Protein AF-A0A8T4Q886-F1 (afdb_monomer_lite)

Radius of gyration: 27.07 Å; chains: 1; bounding box: 82×41×67 Å

pLDDT: mean 80.17, std 23.32, range [31.34, 98.56]

Foldseek 3Di:
DDDDDDDDDDDDDDDDDDDDDDDDDDDDDDDDDDDDDDDDDDPPPPPDDPDPPPQPFQKAKAAEDPQQADADQKWKQWPVGIWGQDPRRITIDRHDQFFKTKMFIDHVVPFTLAIAIDAPPRPDHHYTHLLRRLLVLLCPDPQNDDRHRVSNVVLSVCLVVQPLNVVLSVLSRVDRSPHTVVVSVPDPSNVVSSVSSNVRSNVCVVVVVD

Sequence (210 aa):
MKKSHVILSILLIILISISACKTSNKDKDAAPSTVQSNPPENEDTTPEPIASEQVEDGICIGQVNKDEIAGDNLSVISFTGESPIDKDGRVLLNLSKEGAQLIFIMENGDKMIAPAISVPPCTKTMIFDAKSTAKALIFMSVGIMSVDPTEAGNRLDEMEELSCFPEFYTMVKDGLATASLNDLGPEPDYSDLFENCVMEMFGKLQSGEI

Secondary structure (DSSP, 8-state):
----------------------------------------------PPP-------TTEEEEEE-TTT---SSEEEEETTEEEE--TTSEEEEE--SSS-EEEEEEETTTEEEEEEEE-SS--SPEEESHHHHHHHHHHTSTTT--SSHHHHHHHHHHGGGSTTHHHHHHHHHHHHTTS-HHHHTT-HHHHHHHHHHHHHHHHHHHHT--

Structure (mmCIF, N/CA/C/O backbone):
data_AF-A0A8T4Q886-F1
#
_entry.id   AF-A0A8T4Q886-F1
#
loop_
_atom_site.group_PDB
_atom_site.id
_atom_site.type_symbol
_atom_site.label_atom_id
_atom_site.label_alt_id
_atom_site.label_comp_id
_atom_site.label_asym_id
_atom_site.label_entity_id
_atom_site.label_seq_id
_atom_site.pdbx_PDB_ins_code
_atom_site.Cartn_x
_atom_site.Cartn_y
_atom_site.Cartn_z
_atom_site.occupancy
_atom_site.B_iso_or_equiv
_atom_site.auth_seq_id
_atom_site.auth_comp_id
_atom_site.auth_asym_id
_atom_site.auth_atom_id
_atom_site.pdbx_PDB_model_num
ATOM 1 N N . MET A 1 1 ? -16.519 -14.820 -47.700 1.00 40.22 1 MET A N 1
ATOM 2 C CA . MET A 1 1 ? -15.591 -14.513 -48.814 1.00 40.22 1 MET A CA 1
ATOM 3 C C . MET A 1 1 ? -14.398 -13.761 -48.241 1.00 40.22 1 MET A C 1
ATOM 5 O O . MET A 1 1 ? -14.603 -12.776 -47.550 1.00 40.22 1 MET A O 1
ATOM 9 N N . LYS A 1 2 ? -13.185 -14.292 -48.441 1.00 41.16 2 LYS A N 1
ATOM 10 C CA . LYS A 1 2 ? -11.897 -13.776 -47.942 1.00 41.16 2 LYS A CA 1
ATOM 11 C C . LYS A 1 2 ? -11.362 -12.644 -48.834 1.00 41.16 2 LYS A C 1
ATOM 13 O O . LYS A 1 2 ? -11.360 -12.823 -50.046 1.00 41.16 2 LYS A O 1
ATOM 18 N N . LYS A 1 3 ? -10.822 -11.582 -48.226 1.00 40.44 3 LYS A N 1
ATOM 19 C CA . LYS A 1 3 ? -9.741 -10.678 -48.703 1.00 40.44 3 LYS A CA 1
ATOM 20 C C . LYS A 1 3 ? -9.182 -10.032 -47.419 1.00 40.44 3 LYS A C 1
ATOM 22 O O . LYS A 1 3 ? -9.969 -9.412 -46.724 1.00 40.44 3 LYS A O 1
ATOM 27 N N . SER A 1 4 ? -7.999 -10.285 -46.859 1.00 39.47 4 SER A N 1
ATOM 28 C CA . SER A 1 4 ? -6.616 -10.528 -47.299 1.00 39.47 4 SER A CA 1
ATOM 29 C C . SER A 1 4 ? -5.849 -9.294 -47.802 1.00 39.47 4 SER A C 1
ATOM 31 O O . SER A 1 4 ? -6.201 -8.734 -48.838 1.00 39.47 4 SER A O 1
ATOM 33 N N . HIS A 1 5 ? -4.761 -9.015 -47.060 1.00 41.28 5 HIS A N 1
ATOM 34 C CA . HIS A 1 5 ? -3.587 -8.156 -47.312 1.00 41.28 5 HIS A CA 1
ATOM 35 C C . HIS A 1 5 ? -3.780 -6.643 -47.049 1.00 41.28 5 HIS A C 1
ATOM 37 O O . HIS A 1 5 ? -4.837 -6.106 -47.334 1.00 41.28 5 HIS A O 1
ATOM 43 N N . VAL A 1 6 ? -2.837 -5.883 -46.471 1.00 39.84 6 VAL A N 1
ATOM 44 C CA . VAL A 1 6 ? -1.362 -5.924 -46.537 1.00 39.84 6 VAL A CA 1
ATOM 45 C C . VAL A 1 6 ? -0.757 -5.325 -45.248 1.00 39.84 6 VAL A C 1
ATOM 47 O O . VAL A 1 6 ? -1.224 -4.303 -44.757 1.00 39.84 6 VAL A O 1
ATOM 50 N N . ILE A 1 7 ? 0.306 -5.959 -44.745 1.00 46.69 7 ILE A N 1
ATOM 51 C CA . ILE A 1 7 ? 1.208 -5.497 -43.677 1.00 46.69 7 ILE A CA 1
ATOM 52 C C . ILE A 1 7 ? 2.223 -4.525 -44.292 1.00 46.69 7 ILE A C 1
ATOM 54 O O . ILE A 1 7 ? 2.827 -4.865 -45.309 1.00 46.69 7 ILE A O 1
ATOM 58 N N . LEU A 1 8 ? 2.457 -3.362 -43.677 1.00 36.94 8 LEU A N 1
ATOM 59 C CA . LEU A 1 8 ? 3.569 -2.480 -44.041 1.00 36.94 8 LEU A CA 1
ATOM 60 C C . LEU A 1 8 ? 4.415 -2.167 -42.802 1.00 36.94 8 LEU A C 1
ATOM 62 O O . LEU A 1 8 ? 4.097 -1.284 -42.012 1.00 36.94 8 LEU A O 1
ATOM 66 N N . SER A 1 9 ? 5.492 -2.934 -42.643 1.00 40.03 9 SER A N 1
ATOM 67 C CA . SER A 1 9 ?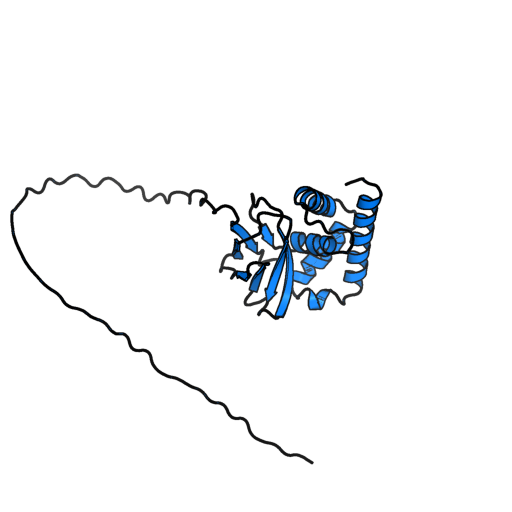 6.596 -2.653 -41.728 1.00 40.03 9 SER A CA 1
ATOM 68 C C . SER A 1 9 ? 7.472 -1.552 -42.324 1.00 40.03 9 SER A C 1
ATOM 70 O O . SER A 1 9 ? 7.964 -1.703 -43.441 1.00 40.03 9 SER A O 1
ATOM 72 N N . ILE A 1 10 ? 7.710 -0.473 -41.579 1.00 43.34 10 ILE A N 1
ATOM 73 C CA . ILE A 1 10 ? 8.757 0.502 -41.902 1.00 43.34 10 ILE A CA 1
ATOM 74 C C . ILE A 1 10 ? 9.736 0.525 -40.731 1.00 43.34 10 ILE A C 1
ATOM 76 O O . ILE A 1 10 ? 9.465 1.068 -39.666 1.00 43.34 10 ILE A O 1
ATOM 80 N N . LEU A 1 11 ? 10.866 -0.136 -40.964 1.00 31.34 11 LEU A N 1
ATOM 81 C CA . LEU A 1 11 ? 12.072 -0.130 -40.151 1.00 31.34 11 LEU A CA 1
ATOM 82 C C . LEU A 1 11 ? 12.888 1.107 -40.562 1.00 31.34 11 LEU A C 1
ATOM 84 O O . LEU A 1 11 ? 13.260 1.216 -41.731 1.00 31.34 11 LEU A O 1
ATOM 88 N N . LEU A 1 12 ? 13.169 2.032 -39.640 1.00 35.06 12 LEU A N 1
ATOM 89 C CA . LEU A 1 12 ? 14.065 3.164 -39.896 1.00 35.06 12 LEU A CA 1
ATOM 90 C C . LEU A 1 12 ? 15.299 3.054 -38.989 1.00 35.06 12 LEU A C 1
ATOM 92 O O . LEU A 1 12 ? 15.225 3.267 -37.784 1.00 35.06 12 LEU A O 1
ATOM 96 N N . ILE A 1 13 ? 16.430 2.691 -39.596 1.00 41.16 13 ILE A N 1
ATOM 97 C CA . ILE A 1 13 ? 17.772 2.666 -39.001 1.00 41.16 13 ILE A CA 1
ATOM 98 C C . ILE A 1 13 ? 18.531 3.866 -39.565 1.00 41.16 13 ILE A C 1
ATOM 100 O O . ILE A 1 13 ? 18.784 3.868 -40.767 1.00 41.16 13 ILE A O 1
ATOM 104 N N . ILE A 1 14 ? 18.952 4.836 -38.739 1.00 38.72 14 ILE A N 1
ATOM 105 C CA . ILE A 1 14 ? 20.009 5.797 -39.116 1.00 38.72 14 ILE A CA 1
ATOM 106 C C . ILE A 1 14 ? 20.939 6.101 -37.923 1.00 38.72 14 ILE A C 1
ATOM 108 O O . ILE A 1 14 ? 20.635 6.894 -37.042 1.00 38.72 14 ILE A O 1
ATOM 112 N N . LEU A 1 15 ? 22.069 5.388 -37.951 1.00 37.34 15 LEU A N 1
ATOM 113 C CA . LEU A 1 15 ? 23.477 5.776 -37.753 1.00 37.34 15 LEU A CA 1
ATOM 114 C C . LEU A 1 15 ? 23.885 6.909 -36.784 1.00 37.34 15 LEU A C 1
ATOM 116 O O . LEU A 1 15 ? 23.629 8.093 -36.976 1.00 37.34 15 LEU A O 1
ATOM 120 N N . ILE A 1 16 ? 24.721 6.469 -35.841 1.00 42.62 16 ILE A N 1
ATOM 121 C CA . ILE A 1 16 ? 25.608 7.183 -34.917 1.00 42.62 16 ILE A CA 1
ATOM 122 C C . ILE A 1 16 ? 26.639 8.041 -35.678 1.00 42.62 16 ILE A C 1
ATOM 124 O O . ILE A 1 16 ? 27.241 7.580 -36.646 1.00 42.62 16 ILE A O 1
ATOM 128 N N . SER A 1 17 ? 26.927 9.250 -35.185 1.00 41.53 17 SER A N 1
ATOM 129 C CA . SER A 1 17 ? 28.152 9.996 -35.513 1.00 41.53 17 SER A CA 1
ATOM 130 C C . SER A 1 17 ? 28.814 10.491 -34.228 1.00 41.53 17 SER A C 1
ATOM 132 O O . SER A 1 17 ? 28.274 11.332 -33.516 1.00 41.53 17 SER A O 1
ATOM 134 N N . ILE A 1 18 ? 29.986 9.929 -33.930 1.00 44.41 18 ILE A N 1
ATOM 135 C CA . ILE A 1 18 ? 30.865 10.314 -32.825 1.00 44.41 18 ILE A CA 1
ATOM 136 C C . ILE A 1 18 ? 31.799 11.400 -33.369 1.00 44.41 18 ILE A C 1
ATOM 138 O O . ILE A 1 18 ? 32.653 11.107 -34.205 1.00 44.41 18 ILE A O 1
ATOM 142 N N . SER A 1 19 ? 31.663 12.643 -32.909 1.00 42.19 19 SER A N 1
ATOM 143 C CA . SER A 1 19 ? 32.660 13.689 -33.170 1.00 42.19 19 SER A CA 1
ATOM 144 C C . SER A 1 19 ? 33.646 13.753 -32.010 1.00 42.19 19 SER A C 1
ATOM 146 O O . SER A 1 19 ? 33.395 14.381 -30.986 1.00 42.19 19 SER A O 1
ATOM 148 N N . ALA A 1 20 ? 34.797 13.109 -32.195 1.00 36.22 20 ALA A N 1
ATOM 149 C CA . ALA A 1 20 ? 35.998 13.385 -31.423 1.00 36.22 20 ALA A CA 1
ATOM 150 C C . ALA A 1 20 ? 36.619 14.696 -31.928 1.00 36.22 20 ALA A C 1
ATOM 152 O O . ALA A 1 20 ? 36.991 14.790 -33.097 1.00 36.22 20 ALA A O 1
ATOM 153 N N . CYS A 1 21 ? 36.769 15.689 -31.051 1.00 36.62 21 CYS A N 1
ATOM 154 C CA . CYS A 1 21 ? 37.599 16.861 -31.314 1.00 36.62 21 CYS A CA 1
ATOM 155 C C . CYS A 1 21 ? 38.792 16.832 -30.353 1.00 36.62 21 CYS A C 1
ATOM 157 O O . CYS A 1 21 ? 38.635 16.908 -29.136 1.00 36.62 21 CYS A O 1
ATOM 159 N N . LYS A 1 22 ? 39.987 16.655 -30.922 1.00 35.19 22 LYS A N 1
ATOM 160 C CA . LYS A 1 22 ? 41.280 16.585 -30.239 1.00 35.19 22 LYS A CA 1
ATOM 161 C C . LYS A 1 22 ? 42.195 17.642 -30.854 1.00 35.19 22 LYS A C 1
ATOM 163 O O . LYS A 1 22 ? 42.619 17.474 -31.989 1.00 35.19 22 LYS A O 1
ATOM 168 N N . THR A 1 23 ? 42.542 18.667 -30.085 1.00 37.59 23 THR A N 1
ATOM 169 C CA . THR A 1 23 ? 43.653 19.617 -30.318 1.00 37.59 23 THR A CA 1
ATOM 170 C C . THR A 1 23 ? 44.038 20.150 -28.933 1.00 37.59 23 THR A C 1
ATOM 172 O O . THR A 1 23 ? 43.223 20.802 -28.296 1.00 37.59 23 THR A O 1
ATOM 175 N N . SER A 1 24 ? 45.093 19.674 -28.265 1.00 33.88 24 SER A N 1
ATOM 176 C CA . SER A 1 24 ? 46.523 19.972 -28.461 1.00 33.88 24 SER A CA 1
ATOM 177 C C . SER A 1 24 ? 46.838 21.467 -28.562 1.00 33.88 24 SER A C 1
ATOM 179 O O . SER A 1 24 ? 46.590 22.072 -29.597 1.00 33.88 24 SER A O 1
ATOM 181 N N . ASN A 1 25 ? 47.449 22.016 -27.507 1.00 39.06 25 ASN A N 1
ATOM 182 C CA . ASN A 1 25 ? 48.524 22.997 -27.627 1.00 39.06 25 ASN A CA 1
ATOM 183 C C . ASN A 1 25 ? 49.469 22.917 -26.418 1.00 39.06 25 ASN A C 1
ATOM 185 O O . ASN A 1 25 ? 49.039 22.763 -25.277 1.00 39.06 25 ASN A O 1
ATOM 189 N N . LYS A 1 26 ? 50.766 22.944 -26.735 1.00 39.34 26 LYS A N 1
ATOM 190 C CA . LYS A 1 26 ? 51.926 23.036 -25.839 1.00 39.34 26 LYS A CA 1
ATOM 191 C C . LYS A 1 26 ? 52.166 24.498 -25.454 1.00 39.34 26 LYS A C 1
ATOM 193 O O . LYS A 1 26 ? 51.874 25.359 -26.269 1.00 39.34 26 LYS A O 1
ATOM 198 N N . ASP A 1 27 ? 52.759 24.721 -24.281 1.00 40.34 27 ASP A N 1
ATOM 199 C CA . ASP A 1 27 ? 54.003 25.494 -24.040 1.00 40.34 27 ASP A CA 1
ATOM 200 C C . ASP A 1 27 ? 54.239 25.529 -22.510 1.00 40.34 27 ASP A C 1
ATOM 202 O O . ASP A 1 27 ? 53.325 25.827 -21.750 1.00 40.34 27 ASP A O 1
ATOM 206 N N . LYS A 1 28 ? 55.268 24.852 -21.972 1.00 39.94 28 LYS A N 1
ATOM 207 C CA . LYS A 1 28 ? 56.657 25.305 -21.726 1.00 39.94 28 LYS A CA 1
ATOM 208 C C . LYS A 1 28 ? 56.763 26.540 -20.816 1.00 39.94 28 LYS A C 1
ATOM 210 O O . LYS A 1 28 ? 56.503 27.640 -21.272 1.00 39.94 28 LYS A O 1
ATOM 215 N N . ASP A 1 29 ? 57.215 26.346 -19.572 1.00 41.19 29 ASP A N 1
ATOM 216 C CA . ASP A 1 29 ? 58.500 26.875 -19.073 1.00 41.19 29 ASP A CA 1
ATOM 217 C C . ASP A 1 29 ? 58.827 26.393 -17.642 1.00 41.19 29 ASP A C 1
ATOM 219 O O . ASP A 1 29 ? 57.979 25.871 -16.924 1.00 41.19 29 ASP A O 1
ATOM 223 N N . ALA A 1 30 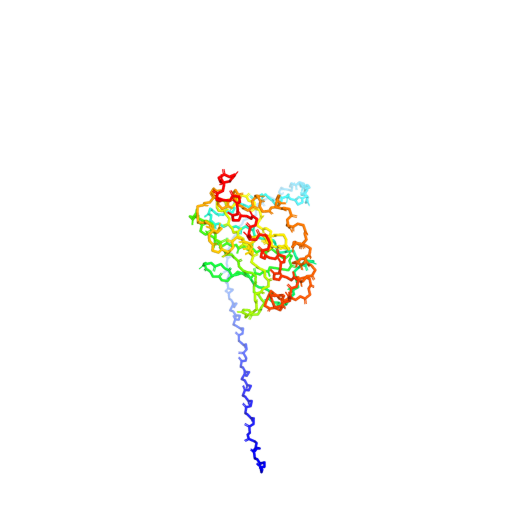? 60.116 26.445 -17.301 1.00 36.94 30 ALA A N 1
ATOM 224 C CA . ALA A 1 30 ? 60.820 25.572 -16.362 1.00 36.94 30 ALA A CA 1
ATOM 225 C C . ALA A 1 30 ? 61.131 26.181 -14.979 1.00 36.94 30 ALA A C 1
ATOM 227 O O . ALA A 1 30 ? 61.390 27.374 -14.880 1.00 36.94 30 ALA A O 1
ATOM 228 N N . ALA A 1 31 ? 61.272 25.322 -13.957 1.00 42.28 31 ALA A N 1
ATOM 229 C CA . ALA A 1 31 ? 62.330 25.372 -12.929 1.00 42.28 31 ALA A CA 1
ATOM 230 C C . ALA A 1 31 ? 62.325 24.069 -12.087 1.00 42.28 31 ALA A C 1
ATOM 232 O O . ALA A 1 31 ? 61.248 23.531 -11.824 1.00 42.28 31 ALA A O 1
ATOM 233 N N . PRO A 1 32 ? 63.485 23.535 -11.648 1.00 44.00 32 PRO A N 1
ATOM 234 C CA . PRO A 1 32 ? 63.543 22.320 -10.843 1.00 44.00 32 PRO A CA 1
ATOM 235 C C . PRO A 1 32 ? 63.342 22.670 -9.364 1.00 44.00 32 PRO A C 1
ATOM 237 O O . PRO A 1 32 ? 64.134 23.414 -8.789 1.00 44.00 32 PRO A O 1
ATOM 240 N N . SER A 1 33 ? 62.304 22.124 -8.732 1.00 38.34 33 SER A N 1
ATOM 241 C CA . SER A 1 33 ? 62.175 22.127 -7.273 1.00 38.34 33 SER A CA 1
ATOM 242 C C . SER A 1 33 ? 62.289 20.707 -6.738 1.00 38.34 33 SER A C 1
ATOM 244 O O . SER A 1 33 ? 61.591 19.790 -7.159 1.00 38.34 33 SER A O 1
ATOM 246 N N . THR A 1 34 ? 63.259 20.577 -5.846 1.00 38.38 34 THR A N 1
ATOM 247 C CA . THR A 1 34 ? 63.578 19.494 -4.918 1.00 38.38 34 THR A CA 1
ATOM 248 C C . THR A 1 34 ? 62.441 18.513 -4.623 1.00 38.38 34 THR A C 1
ATOM 250 O O . THR A 1 34 ? 61.426 18.872 -4.030 1.00 38.38 34 THR A O 1
ATOM 253 N N . VAL A 1 35 ? 62.674 17.244 -4.967 1.00 40.62 35 VAL A N 1
ATOM 254 C CA . VAL A 1 35 ? 61.895 16.095 -4.495 1.00 40.62 35 VAL A CA 1
ATOM 255 C C . VAL A 1 35 ? 62.194 15.897 -3.011 1.00 40.62 35 VAL A C 1
ATOM 257 O O . VAL A 1 35 ? 63.291 15.474 -2.650 1.00 40.62 35 VAL A O 1
ATOM 260 N N . GLN A 1 36 ? 61.220 16.199 -2.158 1.00 40.16 36 GLN A N 1
ATOM 261 C CA . GLN A 1 36 ? 61.194 15.746 -0.773 1.00 40.16 36 GLN A CA 1
ATOM 262 C C . GLN A 1 36 ? 60.114 14.666 -0.681 1.00 40.16 36 GLN A C 1
ATOM 264 O O . GLN A 1 36 ? 58.920 14.943 -0.749 1.00 40.16 36 GLN A O 1
ATOM 269 N N . SER A 1 37 ? 60.556 13.411 -0.648 1.00 38.31 37 SER A N 1
ATOM 270 C CA . SER A 1 37 ? 59.710 12.226 -0.535 1.00 38.31 37 SER A CA 1
ATOM 271 C C . SER A 1 37 ? 59.132 12.131 0.877 1.00 38.31 37 SER A C 1
ATOM 273 O O . SER A 1 37 ? 59.869 11.815 1.814 1.00 38.31 37 SER A O 1
ATOM 275 N N . ASN A 1 38 ? 57.830 12.374 1.028 1.00 45.16 38 ASN A N 1
ATOM 276 C CA . ASN A 1 38 ? 57.094 11.923 2.208 1.00 45.16 38 ASN A CA 1
ATOM 277 C C . ASN A 1 38 ? 56.758 10.421 2.058 1.00 45.16 38 ASN A C 1
ATOM 279 O O . ASN A 1 38 ? 56.522 9.974 0.931 1.00 45.16 38 ASN A O 1
ATOM 283 N N . PRO A 1 39 ? 56.766 9.624 3.144 1.00 47.56 39 PRO A N 1
ATOM 284 C CA . PRO A 1 39 ? 56.392 8.207 3.104 1.00 47.56 39 PRO A CA 1
ATOM 285 C C . PRO A 1 39 ? 54.899 8.038 2.767 1.00 47.56 39 PRO A C 1
ATOM 287 O O . PRO A 1 39 ? 54.129 8.960 3.036 1.00 47.56 39 PRO A O 1
ATOM 290 N N . PRO A 1 40 ? 54.467 6.886 2.217 1.00 44.19 40 PRO A N 1
ATOM 291 C CA . PRO A 1 40 ? 53.064 6.661 1.897 1.00 44.19 40 PRO A CA 1
ATOM 292 C C . PRO A 1 40 ? 52.261 6.548 3.197 1.00 44.19 40 PRO A C 1
ATOM 294 O O . PRO A 1 40 ? 52.477 5.643 4.004 1.00 44.19 40 PRO A O 1
ATOM 297 N N . GLU A 1 41 ? 51.359 7.499 3.405 1.00 45.47 41 GLU A N 1
ATOM 298 C CA . GLU A 1 41 ? 50.301 7.398 4.399 1.00 45.47 41 GLU A CA 1
ATOM 299 C C . GLU A 1 41 ? 49.347 6.298 3.918 1.00 45.47 41 GLU A C 1
ATOM 301 O O . GLU A 1 41 ? 48.883 6.323 2.778 1.00 45.47 41 GLU A O 1
ATOM 306 N N . ASN A 1 42 ? 49.162 5.262 4.739 1.00 46.00 42 ASN A N 1
ATOM 307 C CA . ASN A 1 42 ? 48.216 4.185 4.468 1.00 46.00 42 ASN A CA 1
ATOM 308 C C . ASN A 1 42 ? 46.821 4.801 4.308 1.00 46.00 42 ASN A C 1
ATOM 310 O O . ASN A 1 42 ? 46.216 5.196 5.304 1.00 46.00 42 ASN A O 1
ATOM 314 N N . GLU A 1 43 ? 46.313 4.856 3.077 1.00 47.78 43 GLU A N 1
ATOM 315 C CA . GLU A 1 43 ? 44.890 5.054 2.828 1.00 47.78 43 GLU A CA 1
ATOM 316 C C . GLU A 1 43 ? 44.155 3.819 3.354 1.00 47.78 43 GLU A C 1
ATOM 318 O O . GLU A 1 43 ? 44.094 2.764 2.716 1.00 47.78 43 GLU A O 1
ATOM 323 N N . ASP A 1 44 ? 43.645 3.952 4.575 1.00 45.44 44 ASP A N 1
ATOM 324 C CA . ASP A 1 44 ? 42.601 3.098 5.114 1.00 45.44 44 ASP A CA 1
ATOM 325 C C . ASP A 1 44 ? 41.377 3.238 4.202 1.00 45.44 44 ASP A C 1
ATOM 327 O O . ASP A 1 44 ? 40.571 4.156 4.316 1.00 45.44 44 ASP A O 1
ATOM 331 N N . THR A 1 45 ? 41.281 2.334 3.231 1.00 49.84 45 THR A N 1
ATOM 332 C CA . THR A 1 45 ? 40.163 2.204 2.291 1.00 49.84 45 THR A CA 1
ATOM 333 C C . THR A 1 45 ? 38.996 1.465 2.942 1.00 49.84 45 THR A C 1
ATOM 335 O O . THR A 1 45 ? 38.337 0.635 2.315 1.00 49.84 45 THR A O 1
ATOM 338 N N . THR A 1 46 ? 38.721 1.765 4.211 1.00 49.75 46 THR A N 1
ATOM 339 C CA . THR A 1 46 ? 37.438 1.433 4.817 1.00 49.75 46 THR A CA 1
ATOM 340 C C . THR A 1 46 ? 36.389 2.323 4.142 1.00 49.75 46 THR A C 1
ATOM 342 O O . THR A 1 46 ? 36.473 3.544 4.272 1.00 49.75 46 THR A O 1
ATOM 345 N N . PRO A 1 47 ? 35.422 1.767 3.386 1.00 40.47 47 PRO A N 1
ATOM 346 C CA . PRO A 1 47 ? 34.356 2.570 2.808 1.00 40.47 47 PRO A CA 1
ATOM 347 C C . PRO A 1 47 ? 33.615 3.248 3.956 1.00 40.47 47 PRO A C 1
ATOM 349 O O . PRO A 1 47 ? 33.099 2.561 4.843 1.00 40.47 47 PRO A O 1
ATOM 352 N N . GLU A 1 48 ? 33.581 4.580 3.960 1.00 45.16 48 GLU A N 1
ATOM 353 C CA . GLU A 1 48 ? 32.691 5.300 4.861 1.00 45.16 48 GLU A CA 1
ATOM 354 C C . GLU A 1 48 ? 31.267 4.759 4.652 1.00 45.16 48 GLU A C 1
ATOM 356 O O . GLU A 1 48 ? 30.827 4.603 3.504 1.00 45.16 48 GLU A O 1
ATOM 361 N N . PRO A 1 49 ? 30.531 4.437 5.731 1.00 44.84 49 PRO A N 1
ATOM 362 C CA . PRO A 1 49 ? 29.108 4.173 5.619 1.00 44.84 49 PRO A CA 1
ATOM 363 C C . PRO A 1 49 ? 28.491 5.395 4.950 1.00 44.84 49 PRO A C 1
ATOM 365 O O . PRO A 1 49 ? 28.732 6.509 5.411 1.00 44.84 49 PRO A O 1
ATOM 368 N N . ILE A 1 50 ? 27.735 5.190 3.869 1.00 50.59 50 ILE A N 1
ATOM 369 C CA . ILE A 1 50 ? 27.011 6.260 3.180 1.00 50.59 50 ILE A CA 1
ATOM 370 C C . ILE A 1 50 ? 26.231 7.019 4.254 1.00 50.59 50 ILE A C 1
ATOM 372 O O . ILE A 1 50 ? 25.274 6.494 4.832 1.00 50.59 50 ILE A O 1
ATOM 376 N N . ALA A 1 51 ? 26.716 8.217 4.583 1.00 43.88 51 ALA A N 1
ATOM 377 C CA . ALA A 1 51 ? 26.051 9.124 5.492 1.00 43.88 51 ALA A CA 1
ATOM 378 C C . ALA A 1 51 ? 24.634 9.318 4.963 1.00 43.88 51 ALA A C 1
ATOM 380 O O . ALA A 1 51 ? 24.462 9.454 3.752 1.00 43.88 51 ALA A O 1
ATOM 381 N N . SER A 1 52 ? 23.641 9.291 5.855 1.00 47.69 52 SER A N 1
ATOM 382 C CA . SER A 1 52 ? 22.243 9.556 5.518 1.00 47.69 52 SER A CA 1
ATOM 383 C C . SER A 1 52 ? 22.175 10.759 4.579 1.00 47.69 52 SER A C 1
ATOM 385 O O . SER A 1 52 ? 22.422 11.890 5.014 1.00 47.69 52 SER A O 1
ATOM 387 N N . GLU A 1 53 ? 21.931 10.503 3.292 1.00 50.34 53 GLU A N 1
ATOM 388 C CA . GLU A 1 53 ? 21.817 11.552 2.291 1.00 50.34 53 GLU A CA 1
ATOM 389 C C . GLU A 1 53 ? 20.773 12.537 2.806 1.00 50.34 53 GLU A C 1
ATOM 391 O O . GLU A 1 53 ? 19.713 12.132 3.290 1.00 50.34 53 GLU A O 1
ATOM 396 N N . GLN A 1 54 ? 21.103 13.827 2.788 1.00 42.94 54 GLN A N 1
ATOM 397 C CA . GLN A 1 54 ? 20.134 14.870 3.081 1.00 42.94 54 GLN A CA 1
ATOM 398 C C . GLN A 1 54 ? 19.111 14.851 1.955 1.00 42.94 54 GLN A C 1
ATOM 400 O O . GLN A 1 54 ? 19.276 15.499 0.927 1.00 42.94 54 GLN A O 1
ATOM 405 N N . VAL A 1 55 ? 18.094 14.019 2.135 1.00 58.16 55 VAL A N 1
ATOM 406 C CA . VAL A 1 55 ? 16.935 13.964 1.269 1.00 58.16 55 VAL A CA 1
ATOM 407 C C . VAL A 1 55 ? 16.292 15.348 1.350 1.00 58.16 55 VAL A C 1
ATOM 409 O O . VAL A 1 55 ? 15.909 15.788 2.436 1.00 58.16 55 VAL A O 1
ATOM 412 N N . GLU A 1 56 ? 16.278 16.076 0.230 1.00 64.81 56 GLU A N 1
ATOM 413 C CA . GLU A 1 56 ? 15.652 17.396 0.162 1.00 64.81 56 GLU A CA 1
ATOM 414 C C . GLU A 1 56 ? 14.214 17.316 0.686 1.00 64.81 56 GLU A C 1
ATOM 416 O O . GLU A 1 56 ? 13.497 16.347 0.436 1.00 64.81 56 GLU A O 1
ATOM 421 N N . ASP A 1 57 ? 13.784 18.336 1.427 1.00 68.06 57 ASP A N 1
ATOM 422 C CA . ASP A 1 57 ? 12.443 18.381 2.002 1.00 68.06 57 ASP A CA 1
ATOM 423 C C . ASP A 1 57 ? 11.376 18.236 0.897 1.00 68.06 57 ASP A C 1
ATOM 425 O O . ASP A 1 57 ? 11.304 19.069 -0.012 1.00 68.06 57 ASP A O 1
ATOM 429 N N . GLY A 1 58 ? 10.537 17.197 0.984 1.00 71.81 58 GLY A N 1
ATOM 430 C CA . GLY A 1 58 ? 9.562 16.801 -0.048 1.00 71.81 58 GLY A CA 1
ATOM 431 C C . GLY A 1 58 ? 9.978 15.601 -0.910 1.00 71.81 58 GLY A C 1
ATOM 432 O O . GLY A 1 58 ? 9.153 15.077 -1.658 1.00 71.81 58 GLY A O 1
ATOM 433 N N . ILE A 1 59 ? 11.218 15.123 -0.785 1.00 86.44 59 ILE A N 1
ATOM 434 C CA . ILE A 1 59 ? 11.652 13.861 -1.384 1.00 86.44 59 ILE A CA 1
ATOM 435 C C . ILE A 1 59 ? 11.436 12.716 -0.385 1.00 86.44 59 ILE A C 1
ATOM 437 O O . ILE A 1 59 ? 11.796 12.787 0.787 1.00 86.44 59 ILE A O 1
ATOM 441 N N . CYS A 1 60 ? 10.835 11.638 -0.870 1.00 91.19 60 CYS A N 1
ATOM 442 C CA . CYS A 1 60 ? 10.654 10.374 -0.177 1.00 91.19 60 CYS A CA 1
ATOM 443 C C . CYS A 1 60 ? 11.516 9.300 -0.828 1.00 91.19 60 CYS A C 1
ATOM 445 O O . CYS A 1 60 ? 11.565 9.188 -2.055 1.00 91.19 60 CYS A O 1
ATOM 447 N N . ILE A 1 61 ? 12.105 8.438 -0.004 1.00 94.19 61 ILE A N 1
ATOM 448 C CA . ILE A 1 61 ? 12.671 7.176 -0.479 1.00 94.19 61 ILE A CA 1
ATOM 449 C C . ILE A 1 61 ? 11.584 6.113 -0.363 1.00 94.19 61 ILE A C 1
ATOM 451 O O . ILE A 1 61 ? 11.054 5.884 0.723 1.00 94.19 61 ILE A O 1
ATOM 455 N N . GLY A 1 62 ? 11.268 5.457 -1.471 1.00 95.81 62 GLY A N 1
ATOM 456 C CA . GLY A 1 62 ? 10.431 4.268 -1.498 1.00 95.81 62 GLY A CA 1
ATOM 457 C C . GLY A 1 62 ? 11.254 2.995 -1.684 1.00 95.81 62 GLY A C 1
ATOM 458 O O . GLY A 1 62 ? 12.338 3.028 -2.270 1.00 95.81 62 GLY A O 1
ATOM 459 N N . GLN A 1 63 ? 10.723 1.875 -1.208 1.00 97.56 63 GLN A N 1
ATOM 460 C CA . GLN A 1 63 ? 11.273 0.538 -1.396 1.00 97.56 63 GLN A CA 1
ATOM 461 C C . GLN A 1 63 ? 10.152 -0.414 -1.801 1.00 97.56 63 GLN A C 1
ATOM 463 O O . GLN A 1 63 ? 9.222 -0.656 -1.036 1.00 97.56 63 GLN A O 1
ATOM 468 N N . VAL A 1 64 ? 10.267 -0.977 -2.995 1.00 97.38 64 VAL A N 1
ATOM 469 C CA . VAL A 1 64 ? 9.371 -2.006 -3.517 1.00 97.38 64 VAL A CA 1
ATOM 470 C C . VAL A 1 64 ? 9.866 -3.371 -3.069 1.00 97.38 64 VAL A C 1
ATOM 472 O O . VAL A 1 64 ? 11.035 -3.714 -3.280 1.00 97.38 64 VAL A O 1
ATOM 475 N N . ASN A 1 65 ? 8.983 -4.144 -2.443 1.00 96.75 65 ASN A N 1
ATOM 476 C CA . ASN A 1 65 ? 9.246 -5.525 -2.080 1.00 96.75 65 ASN A CA 1
ATOM 477 C C . ASN A 1 65 ? 8.972 -6.439 -3.282 1.00 96.75 65 ASN A C 1
ATOM 479 O O . ASN A 1 65 ? 7.847 -6.879 -3.509 1.00 96.75 65 ASN A O 1
ATOM 483 N N . LYS A 1 66 ? 10.024 -6.722 -4.055 1.00 91.88 66 LYS A N 1
ATOM 484 C CA . LYS A 1 66 ? 9.946 -7.548 -5.272 1.00 91.88 66 LYS A CA 1
ATOM 485 C C . LYS A 1 66 ? 9.648 -9.029 -5.005 1.00 91.88 66 LYS A C 1
ATOM 487 O O . LYS A 1 66 ? 9.350 -9.746 -5.952 1.00 91.88 66 LYS A O 1
ATOM 492 N N . ASP A 1 67 ? 9.715 -9.478 -3.751 1.00 93.50 67 ASP A N 1
ATOM 493 C CA . ASP A 1 67 ? 9.327 -10.844 -3.377 1.00 93.50 67 ASP A CA 1
ATOM 494 C C . ASP A 1 67 ? 7.808 -10.973 -3.169 1.00 93.50 67 ASP A C 1
ATOM 496 O O . ASP A 1 67 ? 7.269 -12.075 -3.236 1.00 93.50 67 ASP A O 1
ATOM 500 N N . GLU A 1 68 ? 7.112 -9.860 -2.912 1.00 95.56 68 GLU A N 1
ATOM 501 C CA . GLU A 1 68 ? 5.654 -9.830 -2.725 1.00 95.56 68 GLU A CA 1
ATOM 502 C C . GLU A 1 68 ? 4.905 -9.224 -3.914 1.00 95.56 68 GLU A C 1
ATOM 504 O O . GLU A 1 68 ? 3.701 -9.420 -4.035 1.00 95.56 68 GLU A O 1
ATOM 509 N N . ILE A 1 69 ? 5.599 -8.483 -4.777 1.00 94.56 69 ILE A N 1
ATOM 510 C CA . ILE A 1 69 ? 5.002 -7.763 -5.898 1.00 94.56 69 ILE A CA 1
ATOM 511 C C . ILE A 1 69 ? 5.569 -8.302 -7.208 1.00 94.56 69 ILE A C 1
ATOM 513 O O . ILE A 1 69 ? 6.734 -8.066 -7.537 1.00 94.56 69 ILE A O 1
ATOM 517 N N . ALA A 1 70 ? 4.724 -9.002 -7.963 1.00 90.38 70 ALA A N 1
ATOM 518 C CA . ALA A 1 70 ? 5.038 -9.466 -9.304 1.00 90.38 70 ALA A CA 1
ATOM 519 C C . ALA A 1 70 ? 4.945 -8.344 -10.349 1.00 90.38 70 ALA A C 1
ATOM 521 O O . ALA A 1 70 ? 4.325 -7.300 -10.140 1.00 90.38 70 ALA A O 1
ATOM 522 N N . GLY A 1 71 ? 5.545 -8.604 -11.508 1.00 89.94 71 GLY A N 1
ATOM 523 C CA . GLY A 1 71 ? 5.419 -7.779 -12.704 1.00 89.94 71 GLY A CA 1
ATOM 524 C C . GLY A 1 71 ? 6.758 -7.332 -13.276 1.00 89.94 71 GLY A C 1
ATOM 525 O O . GLY A 1 71 ? 7.788 -7.304 -12.598 1.00 89.94 71 GLY A O 1
ATOM 526 N N . ASP A 1 72 ? 6.722 -6.974 -14.552 1.00 89.94 72 ASP A N 1
ATOM 527 C CA . ASP A 1 72 ? 7.873 -6.503 -15.315 1.00 89.94 72 ASP A CA 1
ATOM 528 C C . ASP A 1 72 ? 7.759 -4.999 -15.592 1.00 89.94 72 ASP A C 1
ATOM 530 O O . ASP A 1 72 ? 6.668 -4.450 -15.711 1.00 89.94 72 ASP A O 1
ATOM 534 N N . ASN A 1 73 ? 8.897 -4.311 -15.740 1.00 91.75 73 ASN A N 1
ATOM 535 C CA . ASN A 1 73 ? 8.944 -2.872 -16.052 1.00 91.75 73 ASN A CA 1
ATOM 536 C C . ASN A 1 73 ? 8.052 -2.018 -15.131 1.00 91.75 73 ASN A C 1
ATOM 538 O O . ASN A 1 73 ? 7.309 -1.149 -15.592 1.00 91.75 73 ASN A O 1
ATOM 542 N N . LEU A 1 74 ? 8.115 -2.296 -13.829 1.00 95.00 74 LEU A N 1
ATOM 543 C CA . LEU A 1 74 ? 7.345 -1.569 -12.831 1.00 95.00 74 LEU A CA 1
ATOM 544 C C . LEU A 1 74 ? 7.802 -0.107 -12.740 1.00 95.00 74 LEU A C 1
ATOM 546 O O . LEU A 1 74 ? 9.003 0.189 -12.740 1.00 95.00 74 LEU A O 1
ATOM 550 N N . SER A 1 75 ? 6.843 0.795 -12.558 1.00 96.38 75 SER A N 1
ATOM 551 C CA . SER A 1 75 ? 7.092 2.189 -12.198 1.00 96.38 75 SER A CA 1
ATOM 552 C C . SER A 1 75 ? 6.149 2.657 -11.099 1.00 96.38 75 SER A C 1
ATOM 554 O O . SER A 1 75 ? 5.086 2.076 -10.877 1.00 96.38 75 SER A O 1
ATOM 556 N N . VAL A 1 76 ? 6.561 3.696 -10.373 1.00 96.88 76 VAL A N 1
ATOM 557 C CA . VAL A 1 76 ? 5.726 4.327 -9.353 1.00 96.88 76 VAL A CA 1
ATOM 558 C C . VAL A 1 76 ? 5.129 5.608 -9.908 1.00 96.88 76 VAL A C 1
ATOM 560 O O . VAL A 1 76 ? 5.856 6.500 -10.334 1.00 96.88 76 VAL A O 1
ATOM 563 N N . ILE A 1 77 ? 3.808 5.724 -9.866 1.00 95.44 77 ILE A N 1
ATOM 564 C CA . ILE A 1 77 ? 3.060 6.912 -10.255 1.00 95.44 77 ILE A CA 1
ATOM 565 C C . ILE A 1 77 ? 2.615 7.656 -9.000 1.00 95.44 77 ILE A C 1
ATOM 567 O O . ILE A 1 77 ? 1.919 7.108 -8.142 1.00 95.44 77 ILE A O 1
ATOM 571 N N . SER A 1 78 ? 2.986 8.929 -8.923 1.00 92.56 78 SER A N 1
ATOM 572 C CA . SER A 1 78 ? 2.463 9.890 -7.956 1.00 92.56 78 SER A CA 1
ATOM 573 C C . SER A 1 78 ? 1.768 11.043 -8.684 1.00 92.56 78 SER A C 1
ATOM 575 O O . SER A 1 78 ? 1.798 11.157 -9.911 1.00 92.56 78 SER A O 1
ATOM 577 N N . PHE A 1 79 ? 1.179 11.960 -7.917 1.00 86.38 79 PHE A N 1
ATOM 578 C CA . PHE A 1 79 ? 0.652 13.217 -8.455 1.00 86.38 79 PHE A CA 1
ATOM 579 C C . PHE A 1 79 ? 1.705 14.033 -9.238 1.00 86.38 79 PHE A C 1
ATOM 581 O O . PHE A 1 79 ? 1.346 14.748 -10.173 1.00 86.38 79 PHE A O 1
ATOM 588 N N . THR A 1 80 ? 2.992 13.943 -8.884 1.00 87.94 80 THR A N 1
ATOM 589 C CA . THR A 1 80 ? 4.050 14.728 -9.542 1.00 87.94 80 THR A CA 1
ATOM 590 C C . THR A 1 80 ? 4.580 14.081 -10.819 1.00 87.94 80 THR A C 1
ATOM 592 O O . THR A 1 80 ? 5.348 14.718 -11.538 1.00 87.94 80 THR A O 1
ATOM 595 N N . GLY A 1 81 ? 4.212 12.828 -11.095 1.00 90.94 81 GLY A N 1
ATOM 596 C CA . GLY A 1 81 ? 4.629 12.097 -12.285 1.00 90.94 81 GLY A CA 1
ATOM 597 C C . GLY A 1 81 ? 5.066 10.664 -11.998 1.00 90.94 81 GLY A C 1
ATOM 598 O O . GLY A 1 81 ? 4.770 10.090 -10.951 1.00 90.94 81 GLY A O 1
ATOM 599 N N . GLU A 1 82 ? 5.765 10.095 -12.973 1.00 94.44 82 GLU A N 1
ATOM 600 C CA . GLU A 1 82 ? 6.286 8.734 -12.937 1.00 94.44 82 GLU A CA 1
ATOM 601 C C . GLU A 1 82 ? 7.735 8.712 -12.441 1.00 94.44 82 GLU A C 1
ATOM 603 O O . GLU A 1 82 ? 8.586 9.455 -12.938 1.00 94.44 82 GLU A O 1
ATOM 608 N N . SER A 1 83 ? 8.015 7.823 -11.491 1.00 95.00 83 SER A N 1
ATOM 609 C CA . SER A 1 83 ? 9.346 7.544 -10.967 1.00 95.00 83 SER A CA 1
ATOM 610 C C . SER A 1 83 ? 9.747 6.098 -11.285 1.00 95.00 83 SER A C 1
ATOM 612 O O . SER A 1 83 ? 9.028 5.164 -10.913 1.00 95.00 83 SER A O 1
ATOM 614 N N . PRO A 1 84 ? 10.902 5.875 -11.936 1.00 94.44 84 PRO A N 1
ATOM 615 C CA . PRO A 1 84 ? 11.391 4.531 -12.217 1.00 94.44 84 PRO A CA 1
ATOM 616 C C . PRO A 1 84 ? 11.846 3.826 -10.933 1.00 94.44 84 PRO A C 1
ATOM 618 O O . PRO A 1 84 ? 12.396 4.456 -10.027 1.00 94.44 84 PRO A O 1
ATOM 621 N N . ILE A 1 85 ? 11.662 2.506 -10.887 1.00 95.62 85 ILE A N 1
ATOM 622 C CA . ILE A 1 85 ? 12.157 1.645 -9.809 1.00 95.62 85 ILE A CA 1
ATOM 623 C C . ILE A 1 85 ? 13.521 1.087 -10.220 1.00 95.62 85 ILE A C 1
ATOM 625 O O . ILE A 1 85 ? 13.682 0.559 -11.322 1.00 95.62 85 ILE A O 1
ATOM 629 N N . ASP A 1 86 ? 14.516 1.187 -9.343 1.00 94.44 86 ASP A N 1
ATOM 630 C CA . ASP A 1 86 ? 15.847 0.666 -9.638 1.00 94.44 86 ASP A CA 1
ATOM 631 C C . ASP A 1 86 ? 15.941 -0.870 -9.501 1.00 94.44 86 ASP A C 1
ATOM 633 O O . ASP A 1 86 ? 14.989 -1.590 -9.160 1.00 94.44 86 ASP A O 1
ATOM 637 N N . LYS A 1 87 ? 17.132 -1.412 -9.783 1.00 91.69 87 LYS A N 1
ATOM 638 C CA . LYS A 1 87 ? 17.383 -2.858 -9.711 1.00 91.69 87 LYS A CA 1
ATOM 639 C C . LYS A 1 87 ? 17.147 -3.442 -8.312 1.00 91.69 87 LYS A C 1
ATOM 641 O O . LYS A 1 87 ? 16.677 -4.573 -8.221 1.00 91.69 87 LYS A O 1
ATOM 646 N N . ASP A 1 88 ? 17.380 -2.663 -7.260 1.00 92.88 88 ASP A N 1
ATOM 647 C CA . ASP A 1 88 ? 17.244 -3.069 -5.860 1.00 92.88 88 ASP A CA 1
ATOM 648 C C . ASP A 1 88 ? 15.837 -2.764 -5.310 1.00 92.88 88 ASP A C 1
ATOM 650 O O . ASP A 1 88 ? 15.550 -3.015 -4.143 1.00 92.88 88 ASP A O 1
ATOM 654 N N . GLY A 1 89 ? 14.935 -2.245 -6.152 1.00 94.94 89 GLY A N 1
ATOM 655 C CA . GLY A 1 89 ? 13.566 -1.904 -5.773 1.00 94.94 89 GLY A CA 1
ATOM 656 C C . GLY A 1 89 ? 13.427 -0.528 -5.132 1.00 94.94 89 GLY A C 1
ATOM 657 O O . GLY A 1 89 ? 12.341 -0.194 -4.667 1.00 94.94 89 GLY A O 1
ATOM 658 N N . ARG A 1 90 ? 14.483 0.285 -5.100 1.00 96.75 90 ARG A N 1
ATOM 659 C CA . ARG A 1 90 ? 14.411 1.636 -4.543 1.00 96.75 90 ARG A CA 1
ATOM 660 C C . ARG A 1 90 ? 13.817 2.597 -5.564 1.00 96.75 90 ARG A C 1
ATOM 662 O O . ARG A 1 90 ? 13.997 2.445 -6.773 1.00 96.75 90 ARG A O 1
ATOM 669 N N . VAL A 1 91 ? 13.136 3.618 -5.062 1.00 96.00 91 VAL A N 1
ATOM 670 C CA . VAL A 1 91 ? 12.548 4.689 -5.870 1.00 96.00 91 VAL A CA 1
ATOM 671 C C . VAL A 1 91 ? 12.675 6.026 -5.143 1.00 96.00 91 VAL A C 1
ATOM 673 O O . VAL A 1 91 ? 12.536 6.094 -3.922 1.00 96.00 91 VAL A O 1
ATOM 676 N N . LEU A 1 92 ? 12.942 7.097 -5.891 1.00 94.62 92 LEU A N 1
ATOM 677 C CA . LEU A 1 92 ? 12.871 8.467 -5.384 1.00 94.62 92 LEU A CA 1
ATOM 678 C C . LEU A 1 92 ? 11.542 9.085 -5.801 1.00 94.62 92 LEU A C 1
ATOM 680 O O . LEU A 1 92 ? 11.182 9.093 -6.980 1.00 94.62 92 LEU A O 1
ATOM 684 N N . LEU A 1 93 ? 10.809 9.596 -4.821 1.00 93.50 93 LEU A N 1
ATOM 685 C CA . LEU A 1 93 ? 9.470 10.130 -5.007 1.00 93.50 93 LEU A CA 1
ATOM 686 C C . LEU A 1 93 ? 9.457 11.590 -4.585 1.00 93.50 93 LEU A C 1
ATOM 688 O O . LEU A 1 93 ? 9.857 11.914 -3.472 1.00 93.50 93 LEU A O 1
ATOM 692 N N . ASN A 1 94 ? 8.980 12.462 -5.463 1.00 90.25 94 ASN A N 1
ATOM 693 C CA . ASN A 1 94 ? 8.677 13.840 -5.107 1.00 90.25 94 ASN A CA 1
ATOM 694 C C . ASN A 1 94 ? 7.210 13.891 -4.683 1.00 90.25 94 ASN A C 1
ATOM 696 O O . ASN A 1 94 ? 6.328 13.658 -5.504 1.00 90.25 94 ASN A O 1
ATOM 700 N N . LEU A 1 95 ? 6.946 14.091 -3.396 1.00 90.25 95 LEU A N 1
ATOM 701 C CA . LEU A 1 95 ? 5.595 14.017 -2.844 1.00 90.25 95 LEU A CA 1
ATOM 702 C C . LEU A 1 95 ? 5.171 15.369 -2.270 1.00 90.25 95 LEU A C 1
ATOM 704 O O . LEU A 1 95 ? 5.988 16.234 -1.947 1.00 90.25 95 LEU A O 1
ATOM 708 N N . SER A 1 96 ? 3.860 15.557 -2.149 1.00 87.75 96 SER A N 1
ATOM 709 C CA . SER A 1 96 ? 3.302 16.723 -1.478 1.00 87.75 96 SER A CA 1
ATOM 710 C C . SER A 1 96 ? 3.744 16.749 -0.021 1.00 87.75 96 SER A C 1
ATOM 712 O O . SER A 1 96 ? 3.766 15.736 0.676 1.00 87.75 96 SER A O 1
ATOM 714 N N . LYS A 1 97 ? 4.037 17.958 0.447 1.00 87.88 97 LYS A N 1
ATOM 715 C CA . LYS A 1 97 ? 4.233 18.255 1.871 1.00 87.88 97 LYS A CA 1
ATOM 716 C C . LYS A 1 97 ? 2.903 18.471 2.587 1.00 87.88 97 LYS A C 1
ATOM 718 O O . LYS A 1 97 ? 2.845 18.480 3.812 1.00 87.88 97 LYS A O 1
ATOM 723 N N . GLU A 1 98 ? 1.846 18.668 1.809 1.00 86.19 98 GLU A N 1
ATOM 724 C CA . GLU A 1 98 ? 0.511 19.007 2.261 1.00 86.19 98 GLU A CA 1
ATOM 725 C C . GLU A 1 98 ? -0.410 17.827 1.957 1.00 86.19 98 GLU A C 1
ATOM 727 O O . GLU A 1 98 ? -0.785 17.583 0.808 1.00 86.19 98 GLU A O 1
ATOM 732 N N . GLY A 1 99 ? -0.736 17.088 3.012 1.00 92.12 99 GLY A N 1
ATOM 733 C CA . GLY A 1 99 ? -1.742 16.039 2.999 1.00 92.12 99 GLY A CA 1
ATOM 734 C C . GLY A 1 99 ? -1.285 14.659 2.534 1.00 92.12 99 GLY A C 1
ATOM 735 O O . GLY A 1 99 ? -0.273 14.496 1.852 1.00 92.12 99 GLY A O 1
ATOM 736 N N . ALA A 1 100 ? -2.052 13.647 2.936 1.00 95.31 100 ALA A N 1
ATOM 737 C CA . ALA A 1 100 ? -1.829 12.276 2.499 1.00 95.31 100 ALA A CA 1
ATOM 738 C C . ALA A 1 100 ? -2.115 12.115 0.998 1.00 95.31 100 ALA A C 1
ATOM 740 O O . ALA A 1 100 ? -3.009 12.763 0.447 1.00 95.31 100 ALA A O 1
ATOM 741 N N . GLN A 1 101 ? -1.362 11.241 0.330 1.00 94.62 101 GLN A N 1
ATOM 742 C CA . GLN A 1 101 ? -1.487 11.016 -1.109 1.00 94.62 101 GLN A CA 1
ATOM 743 C C . GLN A 1 101 ? -1.505 9.535 -1.446 1.00 94.62 101 GLN A C 1
ATOM 745 O O . GLN A 1 101 ? -0.832 8.724 -0.816 1.00 94.62 101 GLN A O 1
ATOM 750 N N . LEU A 1 102 ? -2.255 9.212 -2.491 1.00 95.31 102 LEU A N 1
ATOM 751 C CA . LEU A 1 102 ? -2.281 7.890 -3.083 1.00 95.31 102 LEU A CA 1
ATOM 752 C C . LEU A 1 102 ? -1.173 7.773 -4.129 1.00 95.31 102 LEU A C 1
ATOM 754 O O . LEU A 1 102 ? -1.024 8.640 -4.992 1.00 95.31 102 LEU A O 1
ATOM 758 N N . ILE A 1 103 ? -0.413 6.692 -4.030 1.00 96.44 103 ILE A N 1
ATOM 759 C CA . ILE A 1 103 ? 0.722 6.365 -4.884 1.00 96.44 103 ILE A CA 1
ATOM 760 C C . ILE A 1 103 ? 0.467 4.982 -5.472 1.00 96.44 103 ILE A C 1
ATOM 762 O O . ILE A 1 103 ? -0.013 4.102 -4.764 1.00 96.44 103 ILE A O 1
ATOM 766 N N . PHE A 1 104 ? 0.789 4.774 -6.745 1.00 96.56 104 PHE A N 1
ATOM 767 C CA . PHE A 1 104 ? 0.524 3.509 -7.429 1.00 96.56 104 PHE A CA 1
ATOM 768 C C . PHE A 1 104 ? 1.794 2.908 -8.002 1.00 96.56 104 PHE A C 1
ATOM 770 O O . PHE A 1 104 ? 2.594 3.617 -8.599 1.00 96.56 104 PHE A O 1
ATOM 777 N N . ILE A 1 105 ? 1.940 1.596 -7.901 1.00 97.19 105 ILE A N 1
ATOM 778 C CA . ILE A 1 105 ? 2.832 0.812 -8.743 1.00 97.19 105 ILE A CA 1
ATOM 779 C C . ILE A 1 105 ? 2.042 0.373 -9.965 1.00 97.19 105 ILE A C 1
ATOM 781 O O . ILE A 1 105 ? 0.993 -0.265 -9.837 1.00 97.19 105 ILE A O 1
ATOM 785 N N . MET A 1 106 ? 2.570 0.705 -11.135 1.00 96.00 106 MET A N 1
ATOM 786 C CA . MET A 1 106 ? 2.024 0.317 -12.425 1.00 96.00 106 MET A CA 1
ATOM 787 C C . MET A 1 106 ? 2.993 -0.630 -13.133 1.00 96.00 106 MET A C 1
ATOM 789 O O . MET A 1 106 ? 4.203 -0.418 -13.108 1.00 96.00 106 MET A O 1
ATOM 793 N N . GLU A 1 107 ? 2.464 -1.649 -13.801 1.00 94.00 107 GLU A N 1
ATOM 794 C CA . GLU A 1 107 ? 3.197 -2.455 -14.779 1.00 94.00 107 GLU A CA 1
ATOM 795 C C . GLU A 1 107 ? 2.925 -1.874 -16.168 1.00 94.00 107 GLU A C 1
ATOM 797 O O . GLU A 1 107 ? 1.767 -1.661 -16.525 1.00 94.00 107 GLU A O 1
ATOM 802 N N . ASN A 1 108 ? 3.985 -1.596 -16.938 1.00 91.56 108 ASN A N 1
ATOM 803 C CA . ASN A 1 108 ? 3.920 -1.092 -18.321 1.00 91.56 108 ASN A CA 1
ATOM 804 C C . ASN A 1 108 ? 3.003 0.143 -18.539 1.00 91.56 108 ASN A C 1
ATOM 806 O O . ASN A 1 108 ? 2.636 0.455 -19.672 1.00 91.56 108 ASN A O 1
ATOM 810 N N . GLY A 1 109 ? 2.654 0.863 -17.466 1.00 88.75 109 GLY A N 1
ATOM 811 C CA . GLY A 1 109 ? 1.793 2.048 -17.475 1.00 88.75 109 GLY A CA 1
ATOM 812 C C . GLY A 1 109 ? 0.284 1.786 -17.586 1.00 88.75 109 GLY A C 1
ATOM 813 O O . GLY A 1 109 ? -0.481 2.749 -17.579 1.00 88.75 109 GLY A O 1
ATOM 814 N N . ASP A 1 110 ? -0.169 0.533 -17.679 1.00 88.00 110 ASP A N 1
ATOM 815 C CA . ASP A 1 110 ? -1.578 0.198 -17.933 1.00 88.00 110 ASP A CA 1
ATOM 816 C C . ASP A 1 110 ? -2.231 -0.656 -16.841 1.00 88.00 110 ASP A C 1
ATOM 818 O O . ASP A 1 110 ? -3.438 -0.533 -16.616 1.00 88.00 110 ASP A O 1
ATOM 822 N N . LYS A 1 111 ? -1.457 -1.471 -16.124 1.00 91.75 111 LYS A N 1
ATOM 823 C CA . LYS A 1 111 ? -1.977 -2.332 -15.056 1.00 91.75 111 LYS A CA 1
ATOM 824 C C . LYS A 1 111 ? -1.583 -1.821 -13.686 1.00 91.75 111 LYS A C 1
ATOM 826 O O . LYS A 1 111 ? -0.403 -1.599 -13.423 1.00 91.75 111 LYS A O 1
ATOM 831 N N . MET A 1 112 ? -2.563 -1.695 -12.797 1.00 93.50 112 MET A N 1
ATOM 832 C CA . MET A 1 112 ? -2.297 -1.355 -11.407 1.00 93.50 112 MET A CA 1
ATOM 833 C C . MET A 1 112 ? -1.859 -2.608 -10.659 1.00 93.50 112 MET A C 1
ATOM 835 O O . MET A 1 112 ? -2.608 -3.577 -10.539 1.00 93.50 112 MET A O 1
ATOM 839 N N . ILE A 1 113 ? -0.640 -2.567 -10.141 1.00 95.62 113 ILE A N 1
ATOM 840 C CA . ILE A 1 113 ? -0.069 -3.664 -9.374 1.00 95.62 113 ILE A CA 1
ATOM 841 C C . ILE A 1 113 ? -0.316 -3.453 -7.885 1.00 95.62 113 ILE A C 1
ATOM 843 O O . ILE A 1 113 ? -0.850 -4.339 -7.239 1.00 95.62 113 ILE A O 1
ATOM 847 N N . ALA A 1 114 ? 0.022 -2.285 -7.337 1.00 95.94 114 ALA A N 1
ATOM 848 C CA . ALA A 1 114 ? -0.072 -2.050 -5.896 1.00 95.94 114 ALA A CA 1
ATOM 849 C C . ALA A 1 114 ? -0.243 -0.558 -5.565 1.00 95.94 114 ALA A C 1
ATOM 851 O O . ALA A 1 114 ? 0.614 0.238 -5.942 1.00 95.94 114 ALA A O 1
ATOM 852 N N . PRO A 1 115 ? -1.304 -0.130 -4.864 1.00 96.88 115 PRO A N 1
ATOM 853 C CA . PRO A 1 115 ? -1.376 1.185 -4.251 1.00 96.88 115 PRO A CA 1
ATOM 854 C C . PRO A 1 115 ? -0.626 1.242 -2.911 1.00 96.88 115 PRO A C 1
ATOM 856 O O . PRO A 1 115 ? -0.464 0.250 -2.208 1.00 96.88 115 PRO A O 1
ATOM 859 N N . ALA A 1 116 ? -0.229 2.444 -2.515 1.00 97.31 116 ALA A N 1
ATOM 860 C CA . ALA A 1 116 ? 0.227 2.780 -1.173 1.00 97.31 116 ALA A CA 1
ATOM 861 C C . ALA A 1 116 ? -0.228 4.201 -0.821 1.00 97.31 116 ALA A C 1
ATOM 863 O O . ALA A 1 116 ? -0.497 5.015 -1.708 1.00 97.31 116 ALA A O 1
ATOM 864 N N . ILE A 1 117 ? -0.290 4.515 0.473 1.00 96.81 117 ILE A N 1
ATOM 865 C CA . ILE A 1 117 ? -0.582 5.871 0.948 1.00 96.81 117 ILE A CA 1
ATOM 866 C C . ILE A 1 117 ? 0.693 6.488 1.509 1.00 96.81 117 ILE A C 1
ATOM 868 O O . ILE A 1 117 ? 1.283 5.961 2.452 1.00 96.81 117 ILE A O 1
ATOM 872 N N . SER A 1 118 ? 1.100 7.625 0.955 1.00 95.19 118 SER A N 1
ATOM 873 C CA . SER A 1 118 ? 2.127 8.464 1.559 1.00 95.19 118 SER A CA 1
ATOM 874 C C . SER A 1 118 ? 1.490 9.431 2.547 1.00 95.19 118 SER A C 1
ATOM 876 O O . SER A 1 118 ? 0.548 10.138 2.187 1.00 95.19 118 SER A O 1
ATOM 878 N N . VAL A 1 119 ? 2.043 9.525 3.752 1.00 94.44 119 VAL A N 1
ATOM 879 C CA . VAL A 1 119 ? 1.626 10.496 4.770 1.00 94.44 119 VAL A CA 1
ATOM 880 C C . VAL A 1 119 ? 2.807 11.426 5.064 1.00 94.44 119 VAL A C 1
ATOM 882 O O . VAL A 1 119 ? 3.855 10.940 5.496 1.00 94.44 119 VAL A O 1
ATOM 885 N N . PRO A 1 120 ? 2.697 12.744 4.813 1.00 91.81 120 PRO A N 1
ATOM 886 C CA . PRO A 1 120 ? 3.763 13.678 5.147 1.00 91.81 120 PRO A CA 1
ATOM 887 C C . PRO A 1 120 ? 3.820 13.948 6.666 1.00 91.81 120 PRO A C 1
ATOM 889 O O . PRO A 1 120 ? 2.789 13.914 7.335 1.00 91.81 120 PRO A O 1
ATOM 892 N N . PRO A 1 121 ? 4.999 14.284 7.224 1.00 88.69 121 PRO A N 1
ATOM 893 C CA . PRO A 1 121 ? 6.293 14.322 6.556 1.00 88.69 121 PRO A CA 1
ATOM 894 C C . PRO A 1 121 ? 6.856 12.917 6.322 1.00 88.69 121 PRO A C 1
ATOM 896 O O . PRO A 1 121 ? 6.723 12.010 7.145 1.00 88.69 121 PRO A O 1
ATOM 899 N N . CYS A 1 122 ? 7.571 12.769 5.212 1.00 85.44 122 CYS A N 1
ATOM 900 C CA . CYS A 1 122 ? 8.198 11.515 4.830 1.00 85.44 122 CYS A CA 1
ATOM 901 C C . CYS A 1 122 ? 9.464 11.243 5.643 1.00 85.44 122 CYS A C 1
ATOM 903 O O . CYS A 1 122 ? 10.584 11.504 5.217 1.00 85.44 122 CYS A O 1
ATOM 905 N N . THR A 1 123 ? 9.275 10.766 6.867 1.00 83.69 123 THR A N 1
ATOM 906 C CA . THR A 1 123 ? 10.368 10.553 7.830 1.00 83.69 123 THR A CA 1
ATOM 907 C C . THR A 1 123 ? 10.984 9.161 7.746 1.00 83.69 123 THR A C 1
ATOM 909 O O . THR A 1 123 ? 12.025 8.907 8.350 1.00 83.69 123 THR A O 1
ATOM 912 N N . LYS A 1 124 ? 10.342 8.246 7.017 1.00 86.56 124 LYS A N 1
ATOM 913 C CA . LYS A 1 124 ? 10.742 6.845 6.877 1.00 86.56 124 LYS A CA 1
ATOM 914 C C . LYS A 1 124 ? 10.666 6.428 5.417 1.00 86.56 124 LYS A C 1
ATOM 916 O O . LYS A 1 124 ? 9.929 7.023 4.634 1.00 86.56 124 LYS A O 1
ATOM 921 N N . THR A 1 125 ? 11.403 5.374 5.076 1.00 92.31 125 THR A N 1
ATOM 922 C CA . THR A 1 125 ? 11.260 4.718 3.777 1.00 92.31 125 THR A CA 1
ATOM 923 C C . THR A 1 125 ? 9.829 4.221 3.613 1.00 92.31 125 THR A C 1
ATOM 925 O O . THR A 1 125 ? 9.320 3.495 4.468 1.00 92.31 125 THR A O 1
ATOM 928 N N . MET A 1 126 ? 9.191 4.609 2.515 1.00 94.19 126 MET A N 1
ATOM 929 C CA . MET A 1 126 ? 7.868 4.120 2.163 1.00 94.19 126 MET A CA 1
ATOM 930 C C . MET A 1 126 ? 8.002 2.719 1.579 1.00 94.19 126 MET A C 1
ATOM 932 O O . MET A 1 126 ? 8.686 2.528 0.576 1.00 94.19 126 MET A O 1
ATOM 936 N N . ILE A 1 127 ? 7.386 1.735 2.220 1.00 95.94 127 ILE A N 1
ATOM 937 C CA . ILE A 1 127 ? 7.424 0.354 1.745 1.00 95.94 127 ILE A CA 1
ATOM 938 C C . ILE A 1 127 ? 6.224 0.123 0.835 1.00 95.94 127 ILE A C 1
ATOM 940 O O . ILE A 1 127 ? 5.104 0.482 1.194 1.00 95.94 127 ILE A O 1
ATOM 944 N N . PHE A 1 128 ? 6.475 -0.466 -0.329 1.00 97.38 128 PHE A N 1
ATOM 945 C CA . PHE A 1 128 ? 5.443 -1.001 -1.202 1.00 97.38 128 PHE A CA 1
ATOM 946 C C . PHE A 1 128 ? 5.493 -2.523 -1.129 1.00 97.38 128 PHE A C 1
ATOM 948 O O . PHE A 1 128 ? 6.408 -3.149 -1.667 1.00 97.38 128 PHE A O 1
ATOM 955 N N . ASP A 1 129 ? 4.526 -3.097 -0.431 1.00 97.38 129 ASP A N 1
ATOM 956 C CA . ASP A 1 129 ? 4.372 -4.529 -0.214 1.00 97.38 129 ASP A CA 1
ATOM 957 C C . ASP A 1 129 ? 2.879 -4.893 -0.118 1.00 97.38 129 ASP A C 1
ATOM 959 O O . ASP A 1 129 ? 1.993 -4.054 -0.337 1.00 97.38 129 ASP A O 1
ATOM 963 N N . ALA A 1 130 ? 2.567 -6.148 0.202 1.00 97.81 130 ALA A N 1
ATOM 964 C CA . ALA A 1 130 ? 1.180 -6.575 0.324 1.00 97.81 130 ALA A CA 1
ATOM 965 C C . ALA A 1 130 ? 0.437 -5.883 1.474 1.00 97.81 130 ALA A C 1
ATOM 967 O O . ALA A 1 130 ? -0.761 -5.620 1.374 1.00 97.81 130 ALA A O 1
ATOM 968 N N . LYS A 1 131 ? 1.138 -5.528 2.555 1.00 98.19 131 LYS A N 1
ATOM 969 C CA . LYS A 1 131 ? 0.538 -4.868 3.716 1.00 98.19 131 LYS A CA 1
ATOM 970 C C . LYS A 1 131 ? 0.189 -3.416 3.398 1.00 98.19 131 LYS A C 1
ATOM 972 O O . LYS A 1 131 ? -0.928 -2.988 3.687 1.00 98.19 131 LYS A O 1
ATOM 977 N N . SER A 1 132 ? 1.105 -2.654 2.799 1.00 97.94 132 SER A N 1
ATOM 978 C CA . SER A 1 132 ? 0.831 -1.280 2.361 1.00 97.94 132 SER A CA 1
ATOM 979 C C . SER A 1 132 ? -0.312 -1.246 1.349 1.00 97.94 132 SER A C 1
ATOM 981 O O . SER A 1 132 ? -1.159 -0.357 1.416 1.00 97.94 132 SER A O 1
ATOM 983 N N . THR A 1 133 ? -0.362 -2.250 0.469 1.00 98.19 133 THR A N 1
ATOM 984 C CA . THR A 1 133 ? -1.418 -2.420 -0.531 1.00 98.19 133 THR A CA 1
ATOM 985 C C . THR A 1 133 ? -2.772 -2.683 0.110 1.00 98.19 133 THR A C 1
ATOM 987 O O . THR A 1 133 ? -3.719 -1.949 -0.165 1.00 98.19 133 THR A O 1
ATOM 990 N N . ALA A 1 134 ? -2.869 -3.664 1.011 1.00 98.25 134 ALA A N 1
ATOM 991 C CA . ALA A 1 134 ? -4.107 -3.973 1.723 1.00 98.25 134 ALA A CA 1
ATOM 992 C C . ALA A 1 134 ? -4.658 -2.740 2.461 1.00 98.25 134 ALA A C 1
ATOM 994 O O . ALA A 1 134 ? -5.831 -2.394 2.317 1.00 98.25 134 ALA A O 1
ATOM 995 N N . LYS A 1 135 ? -3.797 -2.006 3.176 1.00 98.56 135 LYS A N 1
ATOM 996 C CA . LYS A 1 135 ? -4.197 -0.760 3.846 1.00 98.56 135 LYS A CA 1
ATOM 997 C C . LYS A 1 135 ? -4.680 0.299 2.862 1.00 98.56 135 LYS A C 1
ATOM 999 O O . LYS A 1 135 ? -5.731 0.898 3.071 1.00 98.56 135 LYS A O 1
ATOM 1004 N N . ALA A 1 136 ? -3.946 0.524 1.774 1.00 98.19 136 ALA A N 1
ATOM 1005 C CA . ALA A 1 136 ? -4.321 1.521 0.780 1.00 98.19 136 ALA A CA 1
ATOM 1006 C C . ALA A 1 136 ? -5.668 1.202 0.116 1.00 98.19 136 ALA A C 1
ATOM 1008 O O . ALA A 1 136 ? -6.478 2.108 -0.066 1.00 98.19 136 ALA A O 1
ATOM 1009 N N . LEU A 1 137 ? -5.948 -0.072 -0.169 1.00 97.62 137 LEU A N 1
ATOM 1010 C CA . LEU A 1 137 ? -7.232 -0.511 -0.718 1.00 97.62 137 LEU A CA 1
ATOM 1011 C C . LEU A 1 137 ? -8.395 -0.149 0.216 1.00 97.62 137 LEU A C 1
ATOM 1013 O O . LEU A 1 137 ? -9.365 0.463 -0.231 1.00 97.62 137 LEU A O 1
ATOM 1017 N N . ILE A 1 138 ? -8.284 -0.450 1.516 1.00 98.31 138 ILE A N 1
ATOM 1018 C CA . ILE A 1 138 ? -9.308 -0.075 2.508 1.00 98.31 138 ILE A CA 1
ATOM 1019 C C . ILE A 1 138 ? -9.416 1.454 2.593 1.00 98.31 138 ILE A C 1
ATOM 1021 O O . ILE A 1 138 ? -10.516 2.003 2.515 1.00 98.31 138 ILE A O 1
ATOM 1025 N N . PHE A 1 139 ? -8.281 2.154 2.687 1.00 98.31 139 PHE A N 1
ATOM 1026 C CA . PHE A 1 139 ? -8.207 3.612 2.814 1.00 98.31 139 PHE A CA 1
ATOM 1027 C C . PHE A 1 139 ? -8.887 4.364 1.669 1.00 98.31 139 PHE A C 1
ATOM 1029 O O . PHE A 1 139 ? -9.517 5.395 1.894 1.00 98.31 139 PHE A O 1
ATOM 1036 N N . MET A 1 140 ? -8.784 3.848 0.444 1.00 96.50 140 MET A N 1
ATOM 1037 C CA . MET A 1 140 ? -9.396 4.434 -0.751 1.00 96.50 140 MET A CA 1
ATOM 1038 C C . MET A 1 140 ? -10.930 4.378 -0.751 1.00 96.50 140 MET A C 1
ATOM 1040 O O . MET A 1 140 ? -11.564 4.996 -1.609 1.00 96.50 140 MET A O 1
ATOM 1044 N N . SER A 1 141 ? -11.542 3.673 0.200 1.00 96.75 141 SER A N 1
ATOM 1045 C CA . SER A 1 141 ? -12.994 3.576 0.302 1.00 96.75 141 SER A CA 1
ATOM 1046 C C . SER A 1 141 ? -13.628 4.896 0.737 1.00 96.75 141 SER A C 1
ATOM 1048 O O . SER A 1 141 ? -13.105 5.655 1.563 1.00 96.75 141 SER A O 1
ATOM 1050 N N . VAL A 1 142 ? -14.802 5.176 0.171 1.00 91.88 142 VAL A N 1
ATOM 1051 C CA . VAL A 1 142 ? -15.575 6.383 0.478 1.00 91.88 142 VAL A CA 1
ATOM 1052 C C . VAL A 1 142 ? -15.904 6.418 1.970 1.00 91.88 142 VAL A C 1
ATOM 1054 O O . VAL A 1 142 ? -16.402 5.446 2.528 1.00 91.88 142 VAL A O 1
ATOM 1057 N N . GLY A 1 143 ? -15.638 7.556 2.611 1.00 93.88 143 GLY A N 1
ATOM 1058 C CA . GLY A 1 143 ? -15.863 7.741 4.046 1.00 93.88 143 GLY A CA 1
ATOM 1059 C C . GLY A 1 143 ? -14.702 7.301 4.942 1.00 93.88 143 GLY A C 1
ATOM 1060 O O . GLY A 1 143 ? -14.732 7.630 6.122 1.00 93.88 143 GLY A O 1
ATOM 1061 N N . ILE A 1 144 ? -13.675 6.631 4.400 1.00 97.31 144 ILE A N 1
ATOM 1062 C CA . ILE A 1 144 ? -12.463 6.237 5.143 1.00 97.31 144 ILE A CA 1
ATOM 1063 C C . ILE A 1 144 ? -11.275 7.139 4.801 1.00 97.31 144 ILE A C 1
ATOM 1065 O O . ILE A 1 144 ? -10.490 7.470 5.688 1.00 97.31 144 ILE A O 1
ATOM 1069 N N . MET A 1 145 ? -11.139 7.587 3.551 1.00 96.50 145 MET A N 1
ATOM 1070 C CA . MET A 1 145 ? -10.024 8.456 3.151 1.00 96.50 145 MET A CA 1
ATOM 1071 C C . MET A 1 145 ? -9.978 9.779 3.941 1.00 96.50 145 MET A C 1
ATOM 1073 O O . MET A 1 145 ? -11.013 10.381 4.236 1.00 96.50 145 MET A O 1
ATOM 1077 N N . SER A 1 146 ? -8.769 10.263 4.237 1.00 95.94 146 SER A N 1
ATOM 1078 C CA . SER A 1 146 ? -8.518 11.641 4.683 1.00 95.94 146 SER A CA 1
ATOM 1079 C C . SER A 1 146 ? -7.328 12.228 3.942 1.00 95.94 146 SER A C 1
ATOM 1081 O O . SER A 1 146 ? -6.376 11.520 3.619 1.00 95.94 146 SER A O 1
ATOM 1083 N N . VAL A 1 147 ? -7.375 13.534 3.701 1.00 94.88 147 VAL A N 1
ATOM 1084 C CA . VAL A 1 147 ? -6.207 14.297 3.247 1.00 94.88 147 VAL A CA 1
ATOM 1085 C C . VAL A 1 147 ? -5.443 14.902 4.420 1.00 94.88 147 VAL A C 1
ATOM 1087 O O . VAL A 1 147 ? -4.308 15.316 4.223 1.00 94.88 147 VAL A O 1
ATOM 1090 N N . ASP A 1 148 ? -6.015 14.947 5.629 1.00 96.56 148 ASP A N 1
ATOM 1091 C CA . ASP A 1 148 ? -5.282 15.385 6.817 1.00 96.56 148 ASP A CA 1
ATOM 1092 C C . ASP A 1 148 ? -4.223 14.330 7.189 1.00 96.56 148 ASP A C 1
ATOM 1094 O O . ASP A 1 148 ? -4.576 13.161 7.359 1.00 96.56 148 ASP A O 1
ATOM 1098 N N . PRO A 1 149 ? -2.930 14.689 7.313 1.00 95.25 149 PRO A N 1
ATOM 1099 C CA . PRO A 1 149 ? -1.880 13.709 7.585 1.00 95.25 149 PRO A CA 1
ATOM 1100 C C . PRO A 1 149 ? -2.040 12.976 8.918 1.00 95.25 149 PRO A C 1
ATOM 1102 O O . PRO A 1 149 ? -1.689 11.802 9.011 1.00 95.25 149 PRO A O 1
ATOM 1105 N N . THR A 1 150 ? -2.570 13.651 9.942 1.00 95.62 150 THR A N 1
ATOM 1106 C CA . THR A 1 150 ? -2.746 13.050 11.269 1.00 95.62 150 THR A CA 1
ATOM 1107 C C . THR A 1 150 ? -3.869 12.027 11.224 1.00 95.62 150 THR A C 1
ATOM 1109 O O . THR A 1 150 ? -3.673 10.883 11.624 1.00 95.62 150 THR A O 1
ATOM 1112 N N . GLU A 1 151 ? -5.027 12.405 10.674 1.00 97.06 151 GLU A N 1
ATOM 1113 C CA . GLU A 1 151 ? -6.136 11.468 10.489 1.00 97.06 151 GLU A CA 1
ATOM 1114 C C . GLU A 1 151 ? -5.740 10.299 9.585 1.00 97.06 151 GLU A C 1
ATOM 1116 O O . GLU A 1 151 ? -6.055 9.153 9.889 1.00 97.06 151 GLU A O 1
ATOM 1121 N N . ALA A 1 152 ? -5.042 10.569 8.479 1.00 96.81 152 ALA A N 1
ATOM 1122 C CA . ALA A 1 152 ? -4.617 9.532 7.551 1.00 96.81 152 ALA A CA 1
ATOM 1123 C C . ALA A 1 152 ? -3.653 8.537 8.210 1.00 96.81 152 ALA A C 1
ATOM 1125 O O . ALA A 1 152 ? -3.846 7.332 8.069 1.00 96.81 152 ALA A O 1
ATOM 1126 N N . GLY A 1 153 ? -2.660 9.033 8.955 1.00 95.69 153 GLY A N 1
ATOM 1127 C CA . GLY A 1 153 ? -1.738 8.202 9.728 1.00 95.69 153 GLY A CA 1
ATOM 1128 C C . GLY A 1 153 ? -2.471 7.324 10.740 1.00 95.69 153 GLY A C 1
ATOM 1129 O O . GLY A 1 153 ? -2.336 6.106 10.687 1.00 95.69 153 GLY A O 1
ATOM 1130 N N . ASN A 1 154 ? -3.329 7.921 11.576 1.00 96.50 154 ASN A N 1
ATOM 1131 C CA . ASN A 1 154 ? -4.106 7.183 12.578 1.00 96.50 154 ASN A CA 1
ATOM 1132 C C . ASN A 1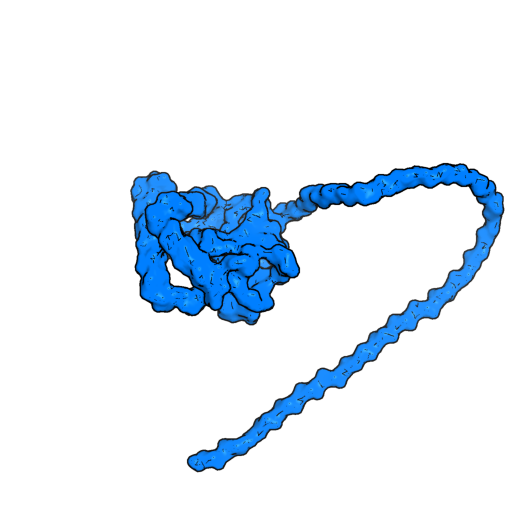 154 ? -4.981 6.094 11.940 1.00 96.50 154 ASN A C 1
ATOM 1134 O O . ASN A 1 154 ? -5.041 4.972 12.434 1.00 96.50 154 ASN A O 1
ATOM 1138 N N . ARG A 1 155 ? -5.640 6.405 10.816 1.00 97.62 155 ARG A N 1
ATOM 1139 C CA . ARG A 1 155 ? -6.490 5.442 10.103 1.00 97.62 155 ARG A CA 1
ATOM 1140 C C . ARG A 1 155 ? -5.689 4.288 9.506 1.00 97.62 155 ARG A C 1
ATOM 1142 O O . ARG A 1 155 ? -6.168 3.162 9.526 1.00 97.62 155 ARG A O 1
ATOM 1149 N N . LEU A 1 156 ? -4.499 4.552 8.965 1.00 96.88 156 LEU A N 1
ATOM 1150 C CA . LEU A 1 156 ? -3.616 3.510 8.434 1.00 96.88 156 LEU A CA 1
ATOM 1151 C C . LEU A 1 156 ? -3.047 2.618 9.539 1.00 96.88 156 LEU A C 1
ATOM 1153 O O . LEU A 1 156 ? -2.878 1.424 9.303 1.00 96.88 156 LEU A O 1
ATOM 1157 N N . ASP A 1 157 ? -2.750 3.180 10.710 1.00 96.12 157 ASP A N 1
ATOM 1158 C CA . ASP A 1 157 ? -2.276 2.406 11.857 1.00 96.12 157 ASP A CA 1
ATOM 1159 C C . ASP A 1 157 ? -3.398 1.501 12.401 1.00 96.12 157 ASP A C 1
ATOM 1161 O O . ASP A 1 157 ? -3.171 0.310 12.604 1.00 96.12 157 ASP A O 1
ATOM 1165 N N . GLU A 1 158 ? -4.629 2.013 12.523 1.00 97.56 158 GLU A N 1
ATOM 1166 C CA . GLU A 1 158 ? -5.783 1.230 12.998 1.00 97.56 158 GLU A CA 1
ATOM 1167 C C . GLU A 1 158 ? -6.153 0.071 12.059 1.00 97.56 158 GLU A C 1
ATOM 1169 O O . GLU A 1 158 ? -6.659 -0.955 12.509 1.00 97.56 158 GLU A O 1
ATOM 1174 N N . MET A 1 159 ? -5.892 0.189 10.753 1.00 98.00 159 MET A N 1
ATOM 1175 C CA . MET A 1 159 ? -6.231 -0.869 9.792 1.00 98.00 159 MET A CA 1
ATOM 1176 C C . MET A 1 159 ? -5.579 -2.212 10.119 1.00 98.00 159 MET A C 1
ATOM 1178 O O . MET A 1 159 ? -6.180 -3.244 9.838 1.00 98.00 159 MET A O 1
ATOM 1182 N N . GLU A 1 160 ? -4.381 -2.215 10.708 1.00 96.12 160 GLU A N 1
ATOM 1183 C CA . GLU A 1 160 ? -3.706 -3.462 11.093 1.00 96.12 160 GLU A CA 1
ATOM 1184 C C . GLU A 1 160 ? -4.362 -4.141 12.303 1.00 96.12 160 GLU A C 1
ATOM 1186 O O . GLU A 1 160 ? -4.190 -5.345 12.493 1.00 96.12 160 GLU A O 1
ATOM 1191 N N . GLU A 1 161 ? -5.136 -3.385 13.083 1.00 97.06 161 GLU A N 1
ATOM 1192 C CA . GLU A 1 161 ? -5.834 -3.845 14.285 1.00 97.06 161 GLU A CA 1
ATOM 1193 C C . GLU A 1 161 ? -7.267 -4.321 13.992 1.00 97.06 161 GLU A C 1
ATOM 1195 O O . GLU A 1 161 ? -7.937 -4.861 14.877 1.00 97.06 161 GLU A O 1
ATOM 1200 N N . LEU A 1 162 ? -7.753 -4.153 12.755 1.00 98.12 162 LEU A N 1
ATOM 1201 C CA . LEU A 1 162 ? -9.054 -4.679 12.343 1.00 98.12 162 LEU A CA 1
ATOM 1202 C C . LEU A 1 162 ? -9.039 -6.206 12.385 1.00 98.12 162 LEU A C 1
ATOM 1204 O O . LEU A 1 162 ? -8.115 -6.861 11.896 1.00 98.12 162 LEU A O 1
ATOM 1208 N N . SER A 1 163 ? -10.115 -6.789 12.901 1.00 98.19 163 SER A N 1
ATOM 1209 C CA . SER A 1 163 ? -10.248 -8.238 13.031 1.00 98.19 163 SER A CA 1
ATOM 1210 C C . SER A 1 163 ? -10.201 -8.967 11.682 1.00 98.19 163 SER A C 1
ATOM 1212 O O . SER A 1 163 ? -9.663 -10.070 11.598 1.00 98.19 163 SER A O 1
ATOM 1214 N N . CYS A 1 164 ? -10.701 -8.334 10.619 1.00 97.69 164 CYS A N 1
ATOM 1215 C CA . CYS A 1 164 ? -10.671 -8.845 9.247 1.00 97.69 164 CYS A CA 1
ATOM 1216 C C . CYS A 1 164 ? -9.276 -8.791 8.580 1.00 97.69 164 CYS A C 1
ATOM 1218 O O . CYS A 1 164 ? -9.028 -9.498 7.598 1.00 97.69 164 CYS A O 1
ATOM 1220 N N . PHE A 1 165 ? -8.373 -7.921 9.059 1.00 98.38 165 PHE A N 1
ATOM 1221 C CA . PHE A 1 165 ? -7.178 -7.526 8.309 1.00 98.38 165 PHE A CA 1
ATOM 1222 C C . PHE A 1 165 ? -6.205 -8.680 8.055 1.00 98.38 165 PHE A C 1
ATOM 1224 O O . PHE A 1 165 ? -5.685 -8.748 6.943 1.00 98.38 165 PHE A O 1
ATOM 1231 N N . PRO A 1 166 ? -5.961 -9.621 8.993 1.00 98.31 166 PRO A N 1
ATOM 1232 C CA . PRO A 1 166 ? -5.056 -10.741 8.741 1.00 98.31 166 PRO A CA 1
ATOM 1233 C C . PRO A 1 166 ? -5.454 -11.603 7.534 1.00 98.31 166 PRO A C 1
ATOM 1235 O O . PRO A 1 166 ? -4.590 -11.998 6.747 1.00 98.31 166 PRO A O 1
ATOM 1238 N N . GLU A 1 167 ? -6.750 -11.877 7.364 1.00 97.75 167 GLU A N 1
ATOM 1239 C CA . GLU A 1 167 ? -7.257 -12.676 6.241 1.00 97.75 167 GLU A CA 1
ATOM 1240 C C . GLU A 1 167 ? -7.197 -11.882 4.934 1.00 97.75 167 GLU A C 1
ATOM 1242 O O . GLU A 1 167 ? -6.685 -12.383 3.931 1.00 97.75 167 GLU A O 1
ATOM 1247 N N . PHE A 1 168 ? -7.612 -10.611 4.959 1.00 97.81 168 PHE A N 1
ATOM 1248 C CA . PHE A 1 168 ? -7.529 -9.744 3.784 1.00 97.81 168 PHE A CA 1
ATOM 1249 C C . PHE A 1 168 ? -6.080 -9.513 3.323 1.00 97.81 168 PHE A C 1
ATOM 1251 O O . PHE A 1 168 ? -5.777 -9.642 2.138 1.00 97.81 168 PHE A O 1
ATOM 1258 N N . TYR A 1 169 ? -5.156 -9.252 4.252 1.00 97.75 169 TYR A N 1
ATOM 1259 C CA . TYR A 1 169 ? -3.722 -9.153 3.972 1.00 97.75 169 TYR A CA 1
ATOM 1260 C C . TYR A 1 169 ? -3.181 -10.425 3.318 1.00 97.75 169 TYR A C 1
ATOM 1262 O O . TYR A 1 169 ? -2.418 -10.329 2.361 1.00 97.75 169 TYR A O 1
ATOM 1270 N N . THR A 1 170 ? -3.574 -11.604 3.809 1.00 96.94 170 THR A N 1
ATOM 1271 C CA . THR A 1 170 ? -3.129 -12.885 3.241 1.00 96.94 170 THR A CA 1
ATOM 1272 C C . THR A 1 170 ? -3.607 -13.034 1.797 1.00 96.94 170 THR A C 1
ATOM 1274 O O . THR A 1 170 ? -2.795 -13.321 0.921 1.00 96.94 170 THR A O 1
ATOM 1277 N N . MET A 1 171 ? -4.883 -12.736 1.524 1.00 95.81 171 MET A N 1
ATOM 1278 C CA . MET A 1 171 ? -5.442 -12.753 0.166 1.00 95.81 171 MET A CA 1
ATOM 1279 C C . MET A 1 171 ? -4.700 -11.792 -0.773 1.00 95.81 171 MET A C 1
ATOM 1281 O O . MET A 1 171 ? -4.317 -12.165 -1.882 1.00 95.81 171 MET A O 1
ATOM 1285 N N . VAL A 1 172 ? -4.446 -10.560 -0.319 1.00 97.00 172 VAL A N 1
ATOM 1286 C CA . VAL A 1 172 ? -3.680 -9.569 -1.090 1.00 97.00 172 VAL A CA 1
ATOM 1287 C C . VAL A 1 172 ? -2.252 -10.059 -1.331 1.00 97.00 172 VAL A C 1
ATOM 1289 O O . VAL A 1 172 ? -1.765 -9.977 -2.453 1.00 97.00 172 VAL A O 1
ATOM 1292 N N . LYS A 1 173 ? -1.579 -10.601 -0.314 1.00 97.19 173 LYS A N 1
ATOM 1293 C CA . LYS A 1 173 ? -0.200 -11.086 -0.418 1.00 97.19 173 LYS A CA 1
ATOM 1294 C C . LYS A 1 173 ? -0.048 -12.216 -1.426 1.00 97.19 173 LYS A C 1
ATOM 1296 O O . LYS A 1 173 ? 0.835 -12.149 -2.280 1.00 97.19 173 LYS A O 1
ATOM 1301 N N . ASP A 1 174 ? -0.900 -13.228 -1.333 1.00 94.75 174 ASP A N 1
ATOM 1302 C CA . ASP A 1 174 ? -0.855 -14.376 -2.237 1.00 94.75 174 ASP A CA 1
ATOM 1303 C C . ASP A 1 174 ? -1.186 -13.949 -3.676 1.00 94.75 174 ASP A C 1
ATOM 1305 O O . ASP A 1 174 ? -0.572 -14.422 -4.637 1.00 94.75 174 ASP A O 1
ATOM 1309 N N . GLY A 1 175 ? -2.109 -12.995 -3.822 1.00 94.38 175 GLY A N 1
ATOM 1310 C CA . GLY A 1 175 ? -2.479 -12.421 -5.105 1.00 94.38 175 GLY A CA 1
ATOM 1311 C C . GLY A 1 175 ? -1.362 -11.614 -5.767 1.00 94.38 175 GLY A C 1
ATOM 1312 O O . GLY A 1 175 ? -0.996 -11.893 -6.909 1.00 94.38 175 GLY A O 1
ATOM 1313 N N . LEU A 1 176 ? -0.790 -10.632 -5.062 1.00 95.19 176 LEU A N 1
ATOM 1314 C CA . LEU A 1 176 ? 0.228 -9.724 -5.615 1.00 95.19 176 LEU A CA 1
ATOM 1315 C C . LEU A 1 17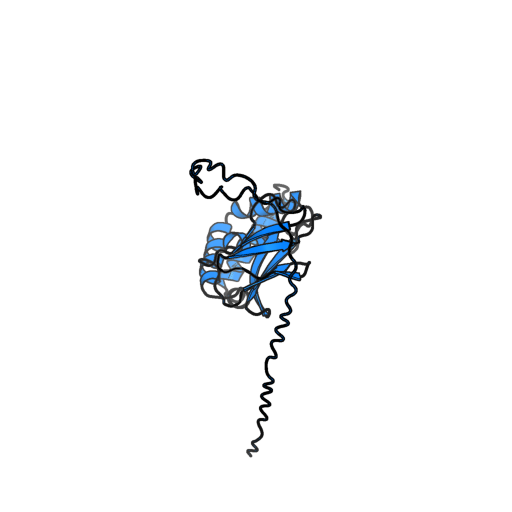6 ? 1.510 -10.439 -6.048 1.00 95.19 176 LEU A C 1
ATOM 1317 O O . LEU A 1 176 ? 2.198 -9.971 -6.956 1.00 95.19 176 LEU A O 1
ATOM 1321 N N . ALA A 1 177 ? 1.808 -11.595 -5.454 1.00 94.00 177 ALA A N 1
ATOM 1322 C CA . ALA A 1 177 ? 2.943 -12.420 -5.847 1.00 94.00 177 ALA A CA 1
ATOM 1323 C C . ALA A 1 177 ? 2.784 -13.042 -7.249 1.00 94.00 177 ALA A C 1
ATOM 1325 O O . ALA A 1 177 ? 3.746 -13.596 -7.786 1.00 94.00 177 ALA A O 1
ATOM 1326 N N . THR A 1 178 ? 1.586 -12.996 -7.846 1.00 91.69 178 THR A N 1
ATOM 1327 C CA . THR A 1 178 ? 1.297 -13.680 -9.118 1.00 91.69 178 THR A CA 1
ATOM 1328 C C . THR A 1 178 ? 0.437 -12.890 -10.107 1.00 91.69 178 THR A C 1
ATOM 1330 O O . THR A 1 178 ? 0.422 -13.246 -11.287 1.00 91.69 178 THR A O 1
ATOM 1333 N N . ALA A 1 179 ? -0.257 -11.835 -9.674 1.00 90.94 179 ALA A N 1
ATOM 1334 C CA . ALA A 1 179 ? -1.254 -11.134 -10.476 1.00 90.94 179 ALA A CA 1
ATOM 1335 C C . ALA A 1 179 ? -1.313 -9.624 -10.186 1.00 90.94 179 ALA A C 1
ATOM 1337 O O . ALA A 1 179 ? -0.820 -9.141 -9.167 1.00 90.94 179 ALA A O 1
ATOM 1338 N N . SER A 1 180 ? -1.951 -8.876 -11.092 1.00 92.12 180 SER A N 1
ATOM 1339 C CA . SER A 1 180 ? -2.277 -7.463 -10.875 1.00 92.12 180 SER A CA 1
ATOM 1340 C C . SER A 1 180 ? -3.551 -7.312 -10.037 1.00 92.12 180 SER A C 1
ATOM 1342 O O . SER A 1 180 ? -4.384 -8.217 -9.985 1.00 92.12 180 SER A O 1
ATOM 1344 N N . LEU A 1 181 ? -3.778 -6.142 -9.434 1.00 91.88 181 LEU A N 1
ATOM 1345 C CA . LEU A 1 181 ? -5.031 -5.891 -8.706 1.00 91.88 181 LEU A CA 1
ATOM 1346 C C . LEU A 1 181 ? -6.259 -5.881 -9.617 1.00 91.88 181 LEU A C 1
ATOM 1348 O O . LEU A 1 181 ? -7.357 -6.208 -9.170 1.00 91.88 181 LEU A O 1
ATOM 1352 N N . ASN A 1 182 ? -6.078 -5.546 -10.897 1.00 87.88 182 ASN A N 1
ATOM 1353 C CA . ASN A 1 182 ? -7.125 -5.660 -11.908 1.00 87.88 182 ASN A CA 1
ATOM 1354 C C . ASN A 1 182 ? -7.636 -7.105 -12.053 1.00 87.88 182 ASN A C 1
ATOM 1356 O O . ASN A 1 182 ? -8.817 -7.297 -12.339 1.00 87.88 182 ASN A O 1
ATOM 1360 N N . ASP A 1 183 ? -6.758 -8.089 -11.847 1.00 89.06 183 ASP A N 1
ATOM 1361 C CA . ASP A 1 183 ? -7.080 -9.514 -11.939 1.00 89.06 183 ASP A CA 1
ATOM 1362 C C . ASP A 1 183 ? -7.617 -10.071 -10.611 1.00 89.06 183 ASP A C 1
ATOM 1364 O O . ASP A 1 183 ? -8.422 -10.994 -10.626 1.00 89.06 183 ASP A O 1
ATOM 1368 N N . LEU A 1 184 ? -7.208 -9.497 -9.472 1.00 88.00 184 LEU A N 1
ATOM 1369 C CA . LEU A 1 184 ? -7.652 -9.924 -8.137 1.00 88.00 184 LEU A CA 1
ATOM 1370 C C . LEU A 1 184 ? -9.049 -9.417 -7.766 1.00 88.00 184 LEU A C 1
ATOM 1372 O O . LEU A 1 184 ? -9.815 -10.136 -7.133 1.00 88.00 184 LEU A O 1
ATOM 1376 N N . GLY A 1 185 ? -9.393 -8.188 -8.158 1.00 84.12 185 GLY A N 1
ATOM 1377 C CA . GLY A 1 185 ? -10.658 -7.547 -7.783 1.00 84.12 185 GLY A CA 1
ATOM 1378 C C . GLY A 1 185 ? -11.941 -8.334 -8.119 1.00 84.12 185 GLY A C 1
ATOM 1379 O O . GLY A 1 185 ? -12.884 -8.271 -7.334 1.00 84.12 185 GLY A O 1
ATOM 1380 N N . PRO A 1 186 ? -12.024 -9.057 -9.253 1.00 87.81 186 PRO A N 1
ATOM 1381 C CA . PRO A 1 186 ? -13.195 -9.866 -9.599 1.00 87.81 186 PRO A CA 1
ATOM 1382 C C . PRO A 1 186 ? -13.367 -11.169 -8.803 1.00 87.81 186 PRO A C 1
ATOM 1384 O O . PRO A 1 186 ? -14.421 -11.796 -8.934 1.00 87.81 186 PRO A O 1
ATOM 1387 N N . GLU A 1 187 ? -12.367 -11.613 -8.035 1.00 88.62 187 GLU A N 1
ATOM 1388 C CA . GLU A 1 187 ? -12.456 -12.866 -7.279 1.00 88.62 187 GLU A CA 1
ATOM 1389 C C . GLU A 1 187 ? -13.456 -12.727 -6.111 1.00 88.62 187 GLU A C 1
ATOM 1391 O O . GLU A 1 187 ? -13.343 -11.787 -5.319 1.00 88.62 187 GLU A O 1
ATOM 1396 N N . PRO A 1 188 ? -14.437 -13.641 -5.956 1.00 87.19 188 PRO A N 1
ATOM 1397 C CA . PRO A 1 188 ? -15.476 -13.511 -4.929 1.00 87.19 188 PRO A CA 1
ATOM 1398 C C . PRO A 1 188 ? -14.922 -13.379 -3.506 1.00 87.19 188 PRO A C 1
ATOM 1400 O O . PRO A 1 188 ? -15.332 -12.487 -2.766 1.00 87.19 188 PRO A O 1
ATOM 1403 N N . ASP A 1 189 ? -13.932 -14.208 -3.161 1.00 91.50 189 ASP A N 1
ATOM 1404 C CA . ASP A 1 189 ? -13.314 -14.214 -1.830 1.00 91.50 189 ASP A CA 1
ATOM 1405 C C . ASP A 1 189 ? -12.591 -12.887 -1.532 1.00 91.50 189 ASP A C 1
ATOM 1407 O O . ASP A 1 189 ? -12.557 -12.436 -0.387 1.00 91.50 189 ASP A O 1
ATOM 1411 N N . TYR A 1 190 ? -12.052 -12.222 -2.562 1.00 92.75 190 TYR A N 1
ATOM 1412 C CA . TYR A 1 190 ? -11.439 -10.903 -2.414 1.00 92.75 190 TYR A CA 1
ATOM 1413 C C . TYR A 1 190 ? -12.486 -9.851 -2.031 1.00 92.75 190 TYR A C 1
ATOM 1415 O O . TYR A 1 190 ? -12.259 -9.077 -1.100 1.00 92.75 190 TYR A O 1
ATOM 1423 N N . SER A 1 191 ? -13.627 -9.829 -2.730 1.00 92.12 191 SER A N 1
ATOM 1424 C CA . SER A 1 191 ? -14.685 -8.837 -2.503 1.00 92.12 191 SER A CA 1
ATOM 1425 C C . SER A 1 191 ? -15.253 -8.937 -1.090 1.00 92.12 191 SER A C 1
ATOM 1427 O O . SER A 1 191 ? -15.359 -7.920 -0.409 1.00 92.12 191 SER A O 1
ATOM 1429 N N . ASP A 1 192 ? -15.551 -10.151 -0.622 1.00 94.62 192 ASP A N 1
ATOM 1430 C CA . ASP A 1 192 ? -16.126 -10.368 0.709 1.00 94.62 192 ASP A CA 1
ATOM 1431 C C . ASP A 1 192 ? -15.154 -9.932 1.822 1.00 94.62 192 ASP A C 1
ATOM 1433 O O . ASP A 1 192 ? -15.542 -9.234 2.763 1.00 94.62 192 ASP A O 1
ATOM 1437 N N . LEU A 1 193 ? -13.869 -10.293 1.709 1.00 96.75 193 LEU A N 1
ATOM 1438 C CA . LEU A 1 193 ? -12.842 -9.891 2.677 1.00 96.75 193 LEU A CA 1
ATOM 1439 C C . LEU A 1 193 ? -12.619 -8.375 2.683 1.00 96.75 193 LEU A C 1
ATOM 1441 O O . LEU A 1 193 ? -12.528 -7.763 3.750 1.00 96.75 193 LEU A O 1
ATOM 1445 N N . PHE A 1 194 ? -12.564 -7.764 1.499 1.00 97.00 194 PHE A N 1
ATOM 1446 C CA . PHE A 1 194 ? -12.432 -6.320 1.352 1.00 97.00 194 PHE A CA 1
ATOM 1447 C C . PHE A 1 194 ? -13.617 -5.578 1.983 1.00 97.00 194 PHE A C 1
ATOM 1449 O O . PHE A 1 194 ? -13.413 -4.681 2.804 1.00 97.00 194 PHE A O 1
ATOM 1456 N N . GLU A 1 195 ? -14.851 -5.967 1.648 1.00 96.44 195 GLU A N 1
ATOM 1457 C CA . GLU A 1 195 ? -16.068 -5.348 2.179 1.00 96.44 195 GLU A CA 1
ATOM 1458 C C . GLU A 1 195 ? -16.143 -5.457 3.703 1.00 96.44 195 GLU A C 1
ATOM 1460 O O . GLU A 1 195 ? -16.443 -4.465 4.371 1.00 96.44 195 GLU A O 1
ATOM 1465 N N . ASN A 1 196 ? -15.798 -6.617 4.269 1.00 97.31 196 ASN A N 1
ATOM 1466 C CA . ASN A 1 196 ? -15.750 -6.802 5.719 1.00 97.31 196 ASN A CA 1
ATOM 1467 C C . ASN A 1 196 ? -14.796 -5.801 6.385 1.00 97.31 196 ASN A C 1
ATOM 1469 O O . ASN A 1 196 ? -15.172 -5.159 7.368 1.00 97.31 196 ASN A O 1
ATOM 1473 N N . CYS A 1 197 ? -13.603 -5.601 5.819 1.00 98.25 197 CYS A N 1
ATOM 1474 C CA . CYS A 1 197 ? -12.651 -4.630 6.351 1.00 98.25 197 CYS A CA 1
ATOM 1475 C C . CYS A 1 197 ? -13.088 -3.180 6.208 1.00 98.25 197 CYS A C 1
ATOM 1477 O O . CYS A 1 197 ? -12.909 -2.388 7.136 1.00 98.25 197 CYS A O 1
ATOM 1479 N N . VAL A 1 198 ? -13.699 -2.825 5.081 1.00 98.31 198 VAL A N 1
ATOM 1480 C CA . VAL A 1 198 ? -14.258 -1.485 4.888 1.00 98.31 198 VAL A CA 1
ATOM 1481 C C . VAL A 1 198 ? -15.362 -1.214 5.908 1.00 98.31 198 VAL A C 1
ATOM 1483 O O . VAL A 1 198 ? -15.376 -0.150 6.526 1.00 98.31 198 VAL A O 1
ATOM 1486 N N . MET A 1 199 ? -16.260 -2.174 6.131 1.00 98.06 199 MET A N 1
ATOM 1487 C CA . MET A 1 199 ? -17.367 -2.020 7.074 1.00 98.06 199 MET A CA 1
ATOM 1488 C C . MET A 1 199 ? -16.897 -1.940 8.529 1.00 98.06 199 MET A C 1
ATOM 1490 O O . MET A 1 199 ? -17.420 -1.116 9.282 1.00 98.06 199 MET A O 1
ATOM 1494 N N . GLU A 1 200 ? -15.904 -2.741 8.926 1.00 98.19 200 GLU A N 1
ATOM 1495 C CA . GLU A 1 200 ? -15.325 -2.685 10.273 1.00 98.19 200 GLU A CA 1
ATOM 1496 C C . GLU A 1 200 ? -14.660 -1.325 10.537 1.00 98.19 200 GLU A C 1
ATOM 1498 O O . GLU A 1 200 ? -14.978 -0.652 11.521 1.00 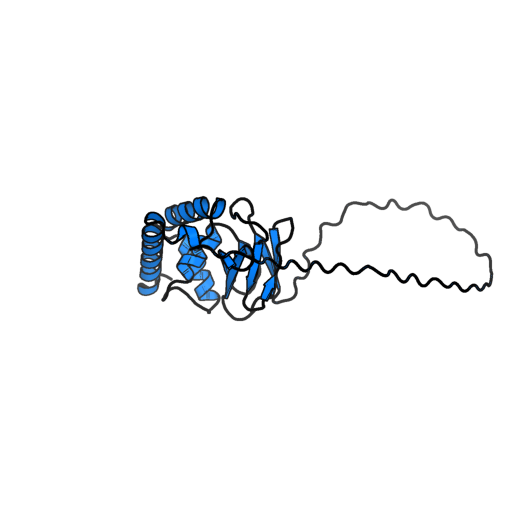98.19 200 GLU A O 1
ATOM 1503 N N . MET A 1 201 ? -13.812 -0.867 9.610 1.00 97.94 201 MET A N 1
ATOM 1504 C CA . MET A 1 201 ? -13.130 0.424 9.715 1.00 97.94 201 MET A CA 1
ATOM 1505 C C . MET A 1 201 ? -14.116 1.597 9.742 1.00 97.94 201 MET A C 1
ATOM 1507 O O . MET A 1 201 ? -13.997 2.521 10.549 1.00 97.94 201 MET A O 1
ATOM 1511 N N . PHE A 1 202 ? -15.127 1.560 8.874 1.00 97.00 202 PHE A N 1
ATOM 1512 C CA . PHE A 1 202 ? -16.164 2.583 8.840 1.00 97.00 202 PHE A CA 1
ATOM 1513 C C . PHE A 1 202 ? -16.980 2.615 10.140 1.00 97.00 202 PHE A C 1
ATOM 1515 O O . PHE A 1 202 ? -17.312 3.696 10.628 1.00 97.00 202 PHE A O 1
ATOM 1522 N N . GLY A 1 203 ? -17.252 1.451 10.740 1.00 97.06 203 GLY A N 1
ATOM 1523 C CA . GLY A 1 203 ? -17.892 1.344 12.050 1.00 97.06 203 GLY A CA 1
ATOM 1524 C C . GLY A 1 203 ? -17.104 2.055 13.153 1.00 97.06 203 GLY A C 1
ATOM 1525 O O . GLY A 1 203 ? -17.687 2.846 13.895 1.00 97.06 203 GLY A O 1
ATOM 1526 N N . LYS A 1 204 ? -15.782 1.846 13.205 1.00 97.06 204 LYS A N 1
ATOM 1527 C CA . LYS A 1 204 ? -14.878 2.508 14.164 1.00 97.06 204 LYS A CA 1
ATOM 1528 C C . LYS A 1 204 ? -14.848 4.033 14.008 1.00 97.06 204 LYS A C 1
ATOM 1530 O O . LYS A 1 204 ? -14.901 4.765 14.996 1.00 97.06 204 LYS A O 1
ATOM 1535 N N . LEU A 1 205 ? -14.834 4.526 12.767 1.00 95.69 205 LEU A N 1
ATOM 1536 C CA . LEU A 1 205 ? -14.899 5.966 12.482 1.00 95.69 205 LEU A CA 1
ATOM 1537 C C . LEU 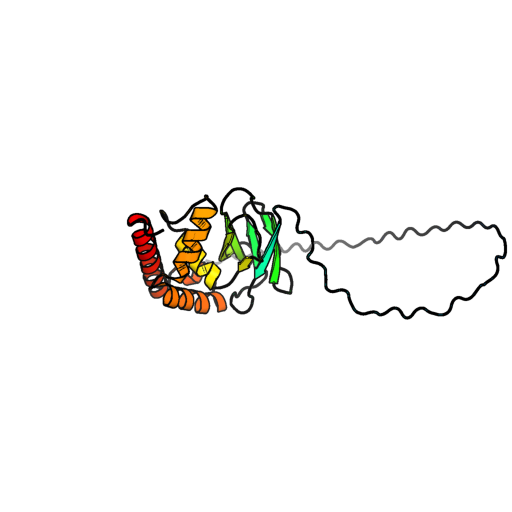A 1 205 ? -16.224 6.590 12.941 1.00 95.69 205 LEU A C 1
ATOM 1539 O O . LEU A 1 205 ? -16.245 7.704 13.459 1.00 95.69 205 LEU A O 1
ATOM 1543 N N . GLN A 1 206 ? -17.346 5.886 12.770 1.00 94.62 206 GLN A N 1
ATOM 1544 C CA . GLN A 1 206 ? -18.652 6.387 13.205 1.00 94.62 206 GLN A CA 1
ATOM 1545 C C . GLN A 1 206 ? -18.834 6.373 14.725 1.00 94.62 206 GLN A C 1
ATOM 1547 O O . GLN A 1 206 ? -19.563 7.218 15.252 1.00 94.62 206 GLN A O 1
ATOM 1552 N N . SER A 1 207 ? -18.204 5.429 15.429 1.00 94.62 207 SER A N 1
ATOM 1553 C CA . SER A 1 207 ? -18.255 5.360 16.893 1.00 94.62 207 SER A CA 1
ATOM 1554 C C . SER A 1 207 ? -17.314 6.358 17.577 1.00 94.62 207 SER A C 1
ATOM 1556 O O . SER A 1 207 ? -17.493 6.627 18.767 1.00 94.62 207 SER A O 1
ATOM 1558 N N . GLY A 1 208 ? -16.364 6.948 16.838 1.00 89.88 208 GLY A N 1
ATOM 1559 C CA . GLY A 1 208 ? -15.342 7.846 17.379 1.00 89.88 208 GLY A CA 1
ATOM 1560 C C . GLY A 1 208 ? -14.256 7.110 18.166 1.00 89.88 208 GLY A C 1
ATOM 1561 O O . GLY A 1 208 ? -13.660 7.689 19.073 1.00 89.88 208 GLY A O 1
ATOM 1562 N N . GLU A 1 209 ? -14.033 5.827 17.859 1.00 88.31 209 GLU A N 1
ATOM 1563 C CA . GLU A 1 209 ? -12.904 5.050 18.393 1.00 88.31 209 GLU A CA 1
ATOM 1564 C C . GLU A 1 209 ? -11.552 5.531 17.845 1.00 88.31 209 GLU A C 1
ATOM 1566 O O . GLU A 1 209 ? -10.525 5.310 18.487 1.00 88.31 209 GLU A O 1
ATOM 1571 N N . ILE A 1 210 ? -11.580 6.217 16.698 1.00 82.81 210 ILE A N 1
ATOM 1572 C CA . ILE A 1 210 ? -10.451 6.788 15.950 1.00 82.81 210 ILE A CA 1
ATOM 1573 C C . ILE A 1 210 ? -10.803 8.154 15.369 1.00 82.81 210 ILE A C 1
ATOM 1575 O O . ILE A 1 210 ? -11.995 8.375 15.047 1.00 82.81 210 ILE A O 1
#